Protein AF-U7PP61-F1 (afdb_monomer)

Sequence (199 aa):
MSRLEIAAKSELALVLPSLVLANHLHITGVLPDLIRWFQAGKTLNDDNAGLEPLTLPKYIKKPELGSRTVLLSPTVLLEQVDAQSFAVGEETTLMNGGSAIIQEIENGPGDQTIKTLKLQFTPRGDVKKTEVTWLADTNENLVPVDLVLFDYFITKDKLEKSDDLRDCLTDGTEFRQQAFADFNGYNIKPLKRSALIQF

Foldseek 3Di:
DDDPVCVVPADQLFAFLAKEFCVPVPDDPDDDFWEADDAPPDDDDDDPPDDDWDWAQRDPVCCVSDTFTADDARTKDFYFVV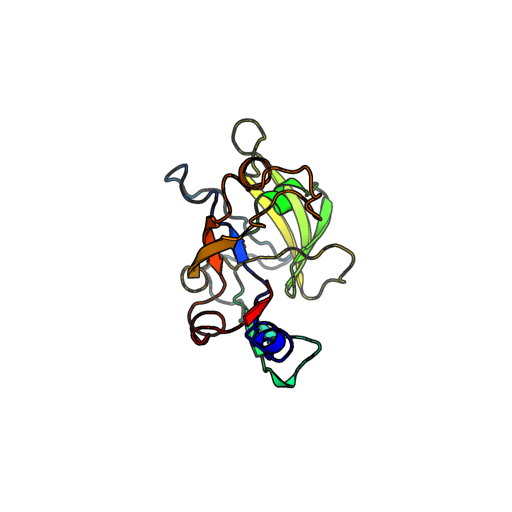LLVDDQQDWAAAVQFEIWGWHDWDADPPNPTTRYTYIHGDGNYDPDDDHTHMHHPDPQFWDKDKDKAFDDQFQDPDDDPPDDRVVGGDPDGIDITIITGTGCPGHPVVDDPPNHYHD

Solvent-accessible surface area (backbone atoms only — not comparable to full-atom values): 12218 Å² total; per-residue (Å²): 143,76,79,66,69,56,72,79,69,56,73,75,67,40,49,46,75,30,66,33,69,41,88,74,82,79,83,70,97,62,90,73,65,73,28,62,60,51,54,94,91,59,87,81,75,76,76,98,77,79,64,74,63,45,80,41,61,33,35,86,94,43,61,89,74,33,68,34,74,43,69,58,50,66,26,57,44,61,37,67,71,63,60,62,70,62,50,74,72,37,76,45,25,40,62,96,56,18,24,30,31,29,69,44,77,40,63,32,83,89,70,75,41,66,40,32,51,30,46,44,60,37,76,76,39,76,85,82,64,77,63,42,43,53,40,32,68,42,83,71,28,54,28,82,43,82,45,78,47,74,56,61,68,49,76,56,99,69,86,55,96,85,59,59,68,78,84,31,48,41,96,70,36,74,47,78,46,54,24,32,33,51,32,63,70,67,60,53,56,70,56,56,90,88,59,46,69,43,115

Organism: Sporothrix schenckii (strain ATCC 58251 / de Perez 2211183) (NCBI:txid1391915)

Nearest PDB structures (foldseek):
  7wrs-assembly1_A  TM=8.063E-01  e=2.997E-10  Gallus gallus
  7wai-assembly1_A  TM=8.487E-01  e=2.258E-09  Plasmodium falciparum 3D7
  7wak-assembly1_A  TM=8.523E-01  e=1.351E-08  Plasmodium falciparum 3D7
  7wal-assembly1_A  TM=8.580E-01  e=2.549E-08  Plasmodium falciparum 3D7
  7waj-assembly1_A  TM=8.139E-01  e=1.910E-08  Plasmodium falciparum 3D7

Structure (mmCIF, N/CA/C/O backbone):
data_AF-U7PP61-F1
#
_entry.id   AF-U7PP61-F1
#
loop_
_atom_site.group_PDB
_atom_site.id
_atom_site.type_symbol
_atom_site.label_atom_id
_atom_site.label_alt_id
_atom_site.label_comp_id
_atom_site.label_asym_id
_atom_site.label_entity_id
_atom_site.label_seq_id
_atom_site.pdbx_PDB_ins_code
_atom_site.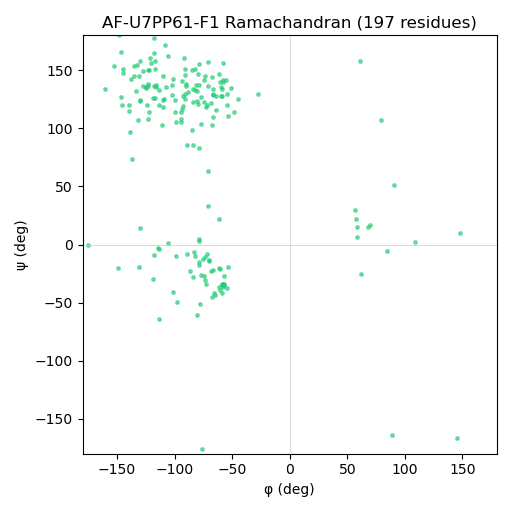Cartn_x
_atom_site.Cartn_y
_atom_site.Cartn_z
_atom_site.occupancy
_atom_site.B_iso_or_equiv
_atom_site.auth_seq_id
_atom_site.auth_comp_id
_atom_site.auth_asym_id
_atom_site.auth_atom_id
_atom_site.pdbx_PDB_model_num
ATOM 1 N N . MET A 1 1 ? 23.765 -15.506 -21.137 1.00 36.00 1 MET A N 1
ATOM 2 C CA . MET A 1 1 ? 22.455 -15.981 -20.636 1.00 36.00 1 MET A CA 1
ATOM 3 C C . MET A 1 1 ? 22.094 -15.186 -19.389 1.00 36.00 1 MET A C 1
ATOM 5 O O . MET A 1 1 ? 22.302 -15.643 -18.279 1.00 36.00 1 MET A O 1
ATOM 9 N N . SER A 1 2 ? 21.718 -13.921 -19.576 1.00 34.53 2 SER A N 1
ATOM 10 C CA . SER A 1 2 ? 21.895 -12.851 -18.586 1.00 34.53 2 SER A CA 1
ATOM 11 C C . SER A 1 2 ? 20.566 -12.256 -18.109 1.00 34.53 2 SER A C 1
ATOM 13 O O . SER A 1 2 ? 19.778 -11.768 -18.910 1.00 34.53 2 SER A O 1
ATOM 15 N N . ARG A 1 3 ? 20.382 -12.250 -16.783 1.00 42.50 3 ARG A N 1
ATOM 16 C CA . ARG A 1 3 ? 19.432 -11.467 -15.962 1.00 42.50 3 ARG A CA 1
ATOM 17 C C . ARG A 1 3 ? 17.915 -11.628 -16.156 1.00 42.50 3 ARG A C 1
ATOM 19 O O . ARG A 1 3 ? 17.226 -11.444 -15.160 1.00 42.50 3 ARG A O 1
ATOM 26 N N . LEU A 1 4 ? 17.379 -12.034 -17.311 1.00 36.84 4 LEU A N 1
ATOM 27 C CA . LEU A 1 4 ? 15.915 -12.175 -17.460 1.00 36.84 4 LEU A CA 1
ATOM 28 C C . LEU A 1 4 ? 15.328 -13.447 -16.807 1.00 36.84 4 LEU A C 1
ATOM 30 O O . LEU A 1 4 ? 14.191 -13.430 -16.350 1.00 36.84 4 LEU A O 1
ATOM 34 N N . GLU A 1 5 ? 16.107 -14.525 -16.663 1.00 35.69 5 GLU A N 1
ATOM 35 C CA . GLU A 1 5 ? 15.649 -15.756 -15.982 1.00 35.69 5 GLU A CA 1
ATOM 36 C C . GLU A 1 5 ? 15.474 -15.598 -14.460 1.00 35.69 5 GLU A C 1
ATOM 38 O O . GLU A 1 5 ? 14.852 -16.444 -13.819 1.00 35.69 5 GLU A O 1
ATOM 43 N N . ILE A 1 6 ? 15.996 -14.518 -13.867 1.00 38.53 6 ILE A N 1
ATOM 44 C CA . ILE A 1 6 ? 15.931 -14.293 -12.416 1.00 38.53 6 ILE A CA 1
ATOM 45 C C . ILE A 1 6 ? 14.505 -13.919 -11.983 1.00 38.53 6 ILE A C 1
ATOM 47 O O . ILE A 1 6 ? 14.076 -14.366 -10.925 1.00 38.53 6 ILE A O 1
ATOM 51 N N . ALA A 1 7 ? 13.739 -13.201 -12.815 1.00 36.25 7 ALA A N 1
ATOM 52 C CA . ALA A 1 7 ? 12.338 -12.870 -12.526 1.00 36.25 7 ALA A CA 1
ATOM 53 C C . ALA A 1 7 ? 11.385 -14.070 -12.712 1.00 36.25 7 ALA A C 1
ATOM 55 O O . ALA A 1 7 ? 10.356 -14.164 -12.052 1.00 36.25 7 ALA A O 1
ATOM 56 N N . ALA A 1 8 ? 11.740 -15.027 -13.578 1.00 37.41 8 ALA A N 1
ATOM 57 C CA . ALA A 1 8 ? 10.931 -16.227 -13.815 1.00 37.41 8 ALA A CA 1
ATOM 58 C C . ALA A 1 8 ? 11.101 -17.307 -12.724 1.00 37.41 8 ALA A C 1
ATOM 60 O O . ALA A 1 8 ? 10.269 -18.204 -12.612 1.00 37.41 8 ALA A O 1
ATOM 61 N N . LYS A 1 9 ? 12.175 -17.232 -11.922 1.00 43.53 9 LYS A N 1
ATOM 62 C CA . LYS A 1 9 ? 12.476 -18.169 -10.820 1.00 43.53 9 LYS A CA 1
ATOM 63 C C . LYS A 1 9 ? 12.419 -17.539 -9.429 1.00 43.53 9 LYS A C 1
ATOM 65 O O . LYS A 1 9 ? 12.608 -18.239 -8.440 1.00 43.53 9 LYS A O 1
ATOM 70 N N . SER A 1 10 ? 12.187 -16.237 -9.332 1.00 49.62 10 SER A N 1
ATOM 71 C CA . SER A 1 10 ? 12.033 -15.558 -8.052 1.00 49.62 10 SER A CA 1
ATOM 72 C C . SER A 1 10 ? 10.697 -15.924 -7.416 1.00 49.62 10 SER A C 1
ATOM 74 O O . SER A 1 10 ? 9.631 -15.646 -7.969 1.00 49.62 10 SER A O 1
ATOM 76 N N . GLU A 1 11 ? 10.753 -16.545 -6.245 1.00 56.47 11 GLU A N 1
ATOM 77 C CA . GLU A 1 11 ? 9.576 -16.796 -5.424 1.00 56.47 11 GLU A CA 1
ATOM 78 C C . GLU A 1 11 ? 8.980 -15.450 -4.983 1.00 56.47 11 GLU A C 1
ATOM 80 O O . GLU A 1 11 ? 9.635 -14.677 -4.283 1.00 56.47 11 GLU A O 1
ATOM 85 N N . LEU A 1 12 ? 7.753 -15.144 -5.429 1.00 59.00 12 LEU A N 1
ATOM 86 C CA . LEU A 1 12 ? 6.946 -14.038 -4.899 1.00 59.00 12 LEU A CA 1
ATOM 87 C C . LEU A 1 12 ? 6.945 -14.123 -3.369 1.00 59.00 12 LEU A C 1
ATOM 89 O O . LEU A 1 12 ? 6.441 -15.093 -2.803 1.00 59.00 12 LEU A O 1
ATOM 93 N N . ALA A 1 13 ? 7.544 -13.128 -2.714 1.00 58.12 13 ALA A N 1
ATOM 94 C CA . ALA A 1 13 ? 7.791 -13.169 -1.277 1.00 58.12 13 ALA A CA 1
ATOM 95 C C . ALA A 1 13 ? 6.567 -12.715 -0.469 1.00 58.12 13 ALA A C 1
ATOM 97 O O . ALA A 1 13 ? 6.387 -13.132 0.679 1.00 58.12 13 ALA A O 1
ATOM 98 N N . LEU A 1 14 ? 5.733 -11.850 -1.052 1.00 61.41 14 LEU A N 1
ATOM 99 C CA . LEU A 1 14 ? 4.569 -11.275 -0.390 1.00 61.41 14 LEU A CA 1
ATOM 100 C C . LEU A 1 14 ? 3.573 -10.740 -1.427 1.00 61.41 14 LEU A C 1
ATOM 102 O O . LEU A 1 14 ? 3.966 -10.029 -2.347 1.00 61.41 14 LEU A O 1
ATOM 106 N N . VAL A 1 15 ? 2.288 -11.050 -1.266 1.00 61.69 15 VAL A N 1
ATOM 107 C CA . VAL A 1 15 ? 1.216 -10.257 -1.882 1.00 61.69 15 VAL A CA 1
ATOM 108 C C . VAL A 1 15 ? 0.798 -9.247 -0.819 1.00 61.69 15 VAL A C 1
ATOM 110 O O . VAL A 1 15 ? 0.389 -9.639 0.279 1.00 61.69 15 VAL A O 1
ATOM 113 N N . LEU A 1 16 ? 0.992 -7.966 -1.101 1.00 64.06 16 LEU A N 1
ATOM 114 C CA . LEU A 1 16 ? 0.584 -6.859 -0.252 1.00 64.06 16 LEU A CA 1
ATOM 115 C C . LEU A 1 16 ? -0.727 -6.330 -0.810 1.00 64.06 16 LEU A C 1
ATOM 117 O O . LEU A 1 16 ? -0.714 -5.671 -1.837 1.00 64.06 16 LEU A O 1
ATOM 121 N N . PRO A 1 17 ? -1.857 -6.615 -0.158 1.00 59.53 17 PRO A N 1
ATOM 122 C CA . PRO A 1 17 ? -3.162 -6.301 -0.715 1.00 59.53 17 PRO A CA 1
ATOM 123 C C . PRO A 1 17 ? -3.471 -4.800 -0.673 1.00 59.53 17 PRO A C 1
ATOM 125 O O . PRO A 1 17 ? -4.491 -4.374 -1.196 1.00 59.53 17 PRO A O 1
ATOM 128 N N . SER A 1 18 ? -2.666 -4.002 0.027 1.00 64.25 18 SER A N 1
ATOM 129 C CA . SER A 1 18 ? -3.083 -2.671 0.438 1.00 64.25 18 SER A CA 1
ATOM 130 C C . SER A 1 18 ? -1.955 -1.668 0.276 1.00 64.25 18 SER A C 1
ATOM 132 O O . SER A 1 18 ? -1.098 -1.511 1.146 1.00 64.25 18 SER A O 1
ATOM 134 N N . LEU A 1 19 ? -1.999 -0.976 -0.854 1.00 70.88 19 LEU A N 1
ATOM 135 C CA . LEU A 1 19 ? -1.316 0.281 -1.095 1.00 70.88 19 LEU A CA 1
ATOM 136 C C . LEU A 1 19 ? -2.405 1.326 -1.316 1.00 70.88 19 LEU A C 1
ATOM 138 O O . LEU A 1 19 ? -3.370 1.050 -2.020 1.00 70.88 19 LEU A O 1
ATOM 142 N N . VAL A 1 20 ? -2.265 2.497 -0.707 1.00 64.88 20 VAL A N 1
ATOM 143 C CA . VAL A 1 20 ? -3.112 3.649 -1.028 1.00 64.88 20 VAL A CA 1
ATOM 144 C C . VAL A 1 20 ? -2.186 4.786 -1.421 1.00 64.88 20 VAL A C 1
ATOM 146 O O . VAL A 1 20 ? -1.321 5.193 -0.637 1.00 64.88 20 VAL A O 1
ATOM 149 N N . LEU A 1 21 ? -2.330 5.278 -2.653 1.00 65.94 21 LEU A N 1
ATOM 150 C CA . LEU A 1 21 ? -1.534 6.395 -3.152 1.00 65.94 21 LEU A CA 1
ATOM 151 C C . LEU A 1 21 ? -1.750 7.625 -2.267 1.00 65.94 21 LEU A C 1
ATOM 153 O O . LEU A 1 21 ? -2.874 8.071 -2.049 1.00 65.94 21 LEU A O 1
ATOM 157 N N . ALA A 1 22 ? -0.654 8.216 -1.793 1.00 56.84 22 ALA A N 1
ATOM 158 C CA . ALA A 1 22 ? -0.697 9.387 -0.924 1.00 56.84 22 ALA A CA 1
ATOM 159 C C . ALA A 1 22 ? -0.949 10.682 -1.713 1.00 56.84 22 ALA A C 1
ATOM 161 O O . ALA A 1 22 ? -0.973 11.765 -1.124 1.00 56.84 22 ALA A O 1
ATOM 162 N N . ASN A 1 23 ? -1.162 10.584 -3.032 1.00 48.47 23 ASN A N 1
ATOM 163 C CA . ASN A 1 23 ? -1.464 11.693 -3.936 1.00 48.47 23 ASN A CA 1
ATOM 164 C C . ASN A 1 23 ? -2.886 12.241 -3.706 1.00 48.47 23 ASN A C 1
ATOM 166 O O . ASN A 1 23 ? -3.735 12.159 -4.585 1.00 48.47 23 ASN A O 1
ATOM 170 N N . HIS A 1 24 ? -3.099 12.782 -2.501 1.00 43.06 24 HIS A N 1
ATOM 171 C CA . HIS A 1 24 ? -4.062 13.805 -2.059 1.00 43.06 24 HIS A CA 1
ATOM 172 C C . HIS A 1 24 ? -3.858 14.208 -0.574 1.00 43.06 24 HIS A C 1
ATOM 174 O O . HIS A 1 24 ? -4.518 15.123 -0.092 1.00 43.06 24 HIS A O 1
ATOM 180 N N . LEU A 1 25 ? -2.890 13.626 0.150 1.00 39.44 25 LEU A N 1
ATOM 181 C CA . LEU A 1 25 ? -2.643 13.888 1.579 1.00 39.44 25 LEU A CA 1
ATOM 182 C C . LEU A 1 25 ? -1.885 15.197 1.896 1.00 39.44 25 LEU A C 1
ATOM 184 O O . LEU A 1 25 ? -1.578 15.450 3.058 1.00 39.44 25 LEU A O 1
ATOM 188 N N . HIS A 1 26 ? -1.579 16.047 0.904 1.00 32.62 26 HIS A N 1
ATOM 189 C CA . HIS A 1 26 ? -0.717 17.227 1.108 1.00 32.62 26 HIS A CA 1
ATOM 190 C C . HIS A 1 26 ? -1.245 18.576 0.580 1.00 32.62 26 HIS A C 1
ATOM 192 O O . HIS A 1 26 ? -0.473 19.529 0.510 1.00 32.62 26 HIS A O 1
ATOM 198 N N . ILE A 1 27 ? -2.536 18.710 0.237 1.00 31.45 27 ILE A N 1
ATOM 199 C CA . ILE A 1 27 ? -3.066 19.958 -0.366 1.00 31.45 27 ILE A CA 1
ATOM 200 C C . ILE A 1 27 ? -3.784 20.912 0.612 1.00 31.45 27 ILE A C 1
ATOM 202 O O . ILE A 1 27 ? -3.994 22.067 0.254 1.00 31.45 27 ILE A O 1
ATOM 206 N N . THR A 1 28 ? -4.096 20.550 1.863 1.00 29.08 28 THR A N 1
ATOM 207 C CA . THR A 1 28 ? -4.918 21.458 2.707 1.00 29.08 28 THR A CA 1
ATOM 208 C C . THR A 1 28 ? -4.417 21.750 4.116 1.00 29.08 28 THR A C 1
ATOM 210 O O . THR A 1 28 ? -4.857 22.742 4.687 1.00 29.08 28 THR A O 1
ATOM 213 N N . GLY A 1 29 ? -3.530 20.954 4.722 1.00 24.69 29 GLY A N 1
ATOM 214 C CA . GLY A 1 29 ? -3.188 21.153 6.144 1.00 24.69 29 GLY A CA 1
ATOM 215 C C . GLY A 1 29 ? -4.405 21.054 7.083 1.00 24.69 29 GLY A C 1
ATOM 216 O O . GLY A 1 29 ? -4.332 21.457 8.242 1.00 24.69 29 GLY A O 1
ATOM 217 N N . VAL A 1 30 ? -5.517 20.509 6.585 1.00 25.61 30 VAL A N 1
ATOM 218 C CA . VAL A 1 30 ? -6.726 20.212 7.337 1.00 25.61 30 VAL A CA 1
ATOM 219 C C . VAL A 1 30 ? -6.968 18.720 7.151 1.00 25.61 30 VAL A C 1
ATOM 221 O O . VAL A 1 30 ? -7.246 18.273 6.043 1.00 25.61 30 VAL A O 1
ATOM 224 N N . LEU A 1 31 ? -6.859 17.961 8.239 1.00 29.53 31 LEU A N 1
ATOM 225 C CA . LEU A 1 31 ? -7.652 16.750 8.396 1.00 29.53 31 LEU A CA 1
ATOM 226 C C . LEU A 1 31 ? -9.063 17.220 8.776 1.00 29.53 31 LEU A C 1
ATOM 228 O O . LEU A 1 31 ? -9.304 17.592 9.926 1.00 29.53 31 LEU A O 1
ATOM 232 N N . PRO A 1 32 ? -10.012 17.194 7.845 1.00 29.38 32 PRO A N 1
ATOM 233 C CA . PRO A 1 32 ? -11.250 16.504 8.087 1.00 29.38 32 PRO A CA 1
ATOM 234 C C . PRO A 1 32 ? -11.313 15.399 7.027 1.00 29.38 32 PRO A C 1
ATOM 236 O O . PRO A 1 32 ? -10.446 15.298 6.171 1.00 29.38 32 PRO A O 1
ATOM 239 N N . ASP A 1 33 ? -12.339 14.574 7.055 1.00 31.89 33 ASP A N 1
ATOM 240 C CA . ASP A 1 33 ? -12.672 13.721 5.911 1.00 31.89 33 ASP A CA 1
ATOM 241 C C . ASP A 1 33 ? -12.018 12.338 5.907 1.00 31.89 33 ASP A C 1
ATOM 243 O O . ASP A 1 33 ? -11.430 11.837 4.956 1.00 31.89 33 ASP A O 1
ATOM 247 N N . LEU A 1 34 ? -12.212 11.699 7.053 1.00 38.09 34 LEU A N 1
ATOM 248 C CA . LEU A 1 34 ? -11.930 10.308 7.339 1.00 38.09 34 LEU A CA 1
ATOM 249 C C . LEU A 1 34 ? -13.250 9.624 7.721 1.00 38.09 34 LEU A C 1
ATOM 251 O O . LEU A 1 34 ? -14.011 10.104 8.568 1.00 38.09 34 LEU A O 1
ATOM 255 N N . ILE A 1 35 ? -13.549 8.534 7.021 1.00 39.31 35 ILE A N 1
ATOM 256 C CA . ILE A 1 35 ? -14.837 7.830 6.996 1.00 39.31 35 ILE A CA 1
ATOM 257 C C . ILE A 1 35 ? -15.075 7.079 8.309 1.00 39.31 35 ILE A C 1
ATOM 259 O O . ILE A 1 35 ? -14.323 6.172 8.638 1.00 39.31 35 ILE A O 1
ATOM 263 N N . ARG A 1 36 ? -16.151 7.400 9.039 1.00 37.78 36 ARG A N 1
ATOM 264 C CA . ARG A 1 36 ? -16.514 6.734 10.306 1.00 37.78 36 ARG A CA 1
ATOM 265 C C . ARG A 1 36 ? -17.394 5.488 10.098 1.00 37.78 36 ARG A C 1
ATOM 267 O O . ARG A 1 36 ? -18.425 5.562 9.432 1.00 37.78 36 ARG A O 1
ATOM 274 N N . TRP A 1 37 ? -17.020 4.380 10.743 1.00 38.81 37 TRP A N 1
ATOM 275 C CA . TRP A 1 37 ? -17.776 3.123 10.899 1.00 38.81 37 TRP A CA 1
ATOM 276 C C . TRP A 1 37 ? -19.111 3.274 11.640 1.00 38.81 37 TRP A C 1
ATOM 278 O O . TRP A 1 37 ? -19.176 3.954 12.664 1.00 38.81 37 TRP A O 1
ATOM 288 N N . PHE A 1 38 ? -20.103 2.466 11.246 1.00 35.00 38 PHE A N 1
ATOM 289 C CA . PHE A 1 38 ? -21.155 1.977 12.144 1.00 35.00 38 PHE A CA 1
ATOM 290 C C . PHE A 1 38 ? -21.474 0.503 11.837 1.00 35.00 38 PHE A C 1
ATOM 292 O O . PHE A 1 38 ? -22.014 0.181 10.779 1.00 35.00 38 PHE A O 1
ATOM 299 N N . GLN A 1 39 ? -21.194 -0.403 12.782 1.00 36.59 39 GLN A N 1
ATOM 300 C CA . GLN A 1 39 ? -21.856 -1.709 12.819 1.00 36.59 39 GLN A CA 1
ATOM 301 C C . GLN A 1 39 ? -23.282 -1.473 13.330 1.00 36.59 39 GLN A C 1
ATOM 303 O O . GLN A 1 39 ? -23.460 -0.934 14.426 1.00 36.59 39 GLN A O 1
ATOM 308 N N . ALA A 1 40 ? -24.304 -1.871 12.570 1.00 32.97 40 ALA A N 1
ATOM 309 C CA . ALA A 1 40 ? -25.678 -1.846 13.063 1.00 32.97 40 ALA A CA 1
ATOM 310 C C . ALA A 1 40 ? -25.757 -2.625 14.395 1.00 32.97 40 ALA A C 1
ATOM 312 O O . ALA A 1 40 ? -25.565 -3.840 14.418 1.00 32.97 40 ALA A O 1
ATOM 313 N N . GLY A 1 41 ? -25.984 -1.914 15.507 1.00 29.55 41 GLY A N 1
ATOM 314 C CA . GLY A 1 41 ? -26.202 -2.500 16.836 1.00 29.55 41 GLY A CA 1
ATOM 315 C C . GLY A 1 41 ? -25.094 -2.336 17.891 1.00 29.55 41 GLY A C 1
ATOM 316 O O . GLY A 1 41 ? -25.285 -2.825 19.001 1.00 29.55 41 GLY A O 1
ATOM 317 N N . LYS A 1 42 ? -23.979 -1.639 17.622 1.00 31.58 42 LYS A N 1
ATOM 318 C CA . LYS A 1 42 ? -23.010 -1.238 18.667 1.00 31.58 42 LYS A CA 1
ATOM 319 C C . LYS A 1 42 ? -22.652 0.244 18.546 1.00 31.58 42 LYS A C 1
ATOM 321 O O . LYS A 1 42 ? -21.931 0.646 17.642 1.00 31.58 42 LYS A O 1
ATOM 326 N N . THR A 1 43 ? -23.151 1.055 19.474 1.00 29.64 43 THR A N 1
ATOM 327 C CA . THR A 1 43 ? -22.666 2.419 19.727 1.00 29.64 43 THR A CA 1
ATOM 328 C C . THR A 1 43 ? -21.239 2.352 20.269 1.00 29.64 43 THR A C 1
ATOM 330 O O . THR A 1 43 ? -21.046 1.909 21.399 1.00 29.64 43 THR A O 1
ATOM 333 N N . LEU A 1 44 ? -20.249 2.777 19.480 1.00 34.88 44 LEU A N 1
ATOM 334 C CA . LEU A 1 44 ? -18.894 3.049 19.965 1.00 34.88 44 LEU A CA 1
ATOM 335 C C . LEU A 1 44 ? -18.868 4.468 20.540 1.00 34.88 44 LEU A C 1
ATOM 337 O O . LEU A 1 44 ? -18.580 5.440 19.845 1.00 34.88 44 LEU A O 1
ATOM 341 N N . ASN A 1 45 ? -19.240 4.561 21.813 1.00 29.28 45 ASN A N 1
ATOM 342 C CA . ASN A 1 45 ? -18.643 5.548 22.699 1.00 29.28 45 ASN A CA 1
ATOM 343 C C . ASN A 1 45 ? -17.343 4.906 23.210 1.00 29.28 45 ASN A C 1
ATOM 345 O O . ASN A 1 45 ? -17.380 3.744 23.607 1.00 29.28 45 ASN A O 1
ATOM 349 N N . ASP A 1 46 ? -16.253 5.666 23.186 1.00 30.98 46 ASP A N 1
ATOM 350 C CA . ASP A 1 46 ? -14.894 5.328 23.634 1.00 30.98 46 ASP A CA 1
ATOM 351 C C . ASP A 1 46 ? -14.021 4.485 22.688 1.00 30.98 46 ASP A C 1
ATOM 353 O O . ASP A 1 46 ? -14.176 3.276 22.559 1.00 30.98 46 ASP A O 1
ATOM 357 N N . ASP A 1 47 ? -13.042 5.199 22.117 1.00 39.38 47 ASP A N 1
ATOM 358 C CA . ASP A 1 47 ? -11.659 4.801 21.841 1.00 39.38 47 ASP A CA 1
ATOM 359 C C . ASP A 1 47 ? -11.398 3.605 20.902 1.00 39.38 47 ASP A C 1
ATOM 361 O O . ASP A 1 47 ? -12.218 2.724 20.687 1.00 39.38 47 ASP A O 1
ATOM 365 N N . ASN A 1 48 ? -10.199 3.544 20.314 1.00 41.25 48 ASN A N 1
ATOM 366 C CA . ASN A 1 48 ? -9.704 2.449 19.452 1.00 41.25 48 ASN A CA 1
ATOM 367 C C . ASN A 1 48 ? -9.616 1.065 20.157 1.00 41.25 48 ASN A C 1
ATOM 369 O O . ASN A 1 48 ? -8.868 0.179 19.746 1.00 41.25 48 ASN A O 1
ATOM 373 N N . ALA A 1 49 ? -10.357 0.859 21.241 1.00 41.50 49 ALA A N 1
ATOM 374 C CA . ALA A 1 49 ? -10.353 -0.313 22.088 1.00 41.50 49 ALA A CA 1
ATOM 375 C C . ALA A 1 49 ? -11.368 -1.356 21.586 1.00 41.50 49 ALA A C 1
ATOM 377 O O . ALA A 1 49 ? -12.495 -1.422 22.073 1.00 41.50 49 ALA A O 1
ATOM 378 N N . GLY A 1 50 ? -10.975 -2.220 20.640 1.00 52.59 50 GLY A N 1
ATOM 379 C CA . GLY A 1 50 ? -11.658 -3.520 20.516 1.00 52.59 50 GLY A CA 1
ATOM 380 C C . GLY A 1 50 ? -11.794 -4.176 19.144 1.00 52.59 50 GLY A C 1
ATOM 381 O O . GLY A 1 50 ? -12.526 -5.163 19.053 1.00 52.59 50 GLY A O 1
ATOM 382 N N . LEU A 1 51 ? -11.141 -3.689 18.084 1.00 64.69 51 LEU A N 1
ATOM 383 C CA . LEU A 1 51 ? -11.055 -4.457 16.837 1.00 64.69 51 LEU A CA 1
ATOM 384 C C . LEU A 1 51 ? -9.758 -5.268 16.819 1.00 64.69 51 LEU A C 1
ATOM 386 O O . LEU A 1 51 ? -8.667 -4.722 16.680 1.00 64.69 51 LEU A O 1
ATOM 390 N N . GLU A 1 52 ? -9.891 -6.583 16.976 1.00 73.75 52 GLU A N 1
ATOM 391 C CA . GLU A 1 52 ? -8.758 -7.506 16.916 1.00 73.75 52 GLU A CA 1
ATOM 392 C C . GLU A 1 52 ? -8.170 -7.550 15.493 1.00 73.75 52 GLU A C 1
ATOM 394 O O . GLU A 1 52 ? -8.931 -7.686 14.526 1.00 73.75 52 GLU A O 1
ATOM 399 N N . PRO A 1 53 ? -6.836 -7.474 15.331 1.00 80.44 53 PRO A N 1
ATOM 400 C CA . PRO A 1 53 ? -6.194 -7.624 14.032 1.00 80.44 53 PRO A CA 1
ATOM 401 C C . PRO A 1 53 ? -6.572 -8.936 13.332 1.00 80.44 53 PRO A C 1
ATOM 403 O O . PRO A 1 53 ? -6.636 -10.003 13.947 1.00 80.44 53 PRO A O 1
ATOM 406 N N . LEU A 1 54 ? -6.753 -8.886 12.013 1.00 79.25 54 LEU A N 1
ATOM 407 C CA . LEU A 1 54 ? -6.992 -10.079 11.205 1.00 79.25 54 LEU A CA 1
ATOM 408 C C . LEU A 1 54 ? -5.670 -10.772 10.874 1.00 79.25 54 LEU A C 1
ATOM 410 O O . LEU A 1 54 ? -4.730 -10.142 10.398 1.00 79.25 54 LEU A O 1
ATOM 414 N N . THR A 1 55 ? -5.615 -12.091 11.054 1.00 83.75 55 THR A N 1
ATOM 415 C CA . THR A 1 55 ? -4.523 -12.925 10.532 1.00 83.75 55 THR A CA 1
ATOM 416 C C . THR A 1 55 ? -4.983 -13.591 9.241 1.00 83.75 55 THR A C 1
ATOM 418 O O . THR A 1 55 ? -5.889 -14.424 9.254 1.00 83.75 55 THR A O 1
ATOM 421 N N . LEU A 1 56 ? -4.362 -13.222 8.123 1.00 79.69 56 LEU A N 1
ATOM 422 C CA . LEU A 1 56 ? -4.739 -13.662 6.778 1.00 79.69 56 L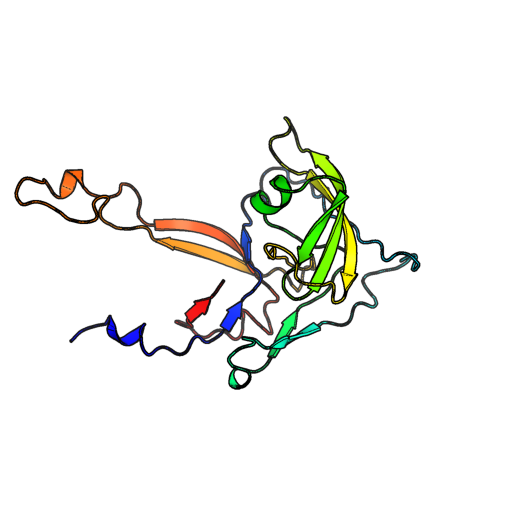EU A CA 1
ATOM 423 C C . LEU A 1 56 ? -3.561 -14.357 6.088 1.00 79.69 56 LEU A C 1
ATOM 425 O O . LEU A 1 56 ? -2.416 -13.999 6.357 1.00 79.69 56 LEU A O 1
ATOM 429 N N . PRO A 1 57 ? -3.778 -15.325 5.182 1.00 80.38 57 PRO A N 1
ATOM 430 C CA . PRO A 1 57 ? -2.695 -15.869 4.367 1.00 80.38 57 PRO A CA 1
ATOM 431 C C . PRO A 1 57 ? -2.019 -14.760 3.552 1.00 80.38 57 PRO A C 1
ATOM 433 O O . PRO A 1 57 ? -2.701 -13.907 2.985 1.00 80.38 57 PRO A O 1
ATOM 436 N N . LYS A 1 58 ? -0.686 -14.790 3.428 1.00 79.38 58 LYS A N 1
ATOM 437 C CA . LYS A 1 58 ? 0.024 -13.867 2.525 1.00 79.38 58 LYS A CA 1
ATOM 438 C C . LYS A 1 58 ? -0.408 -14.053 1.078 1.00 79.38 58 LYS A C 1
ATOM 440 O O . LYS A 1 58 ? -0.556 -13.079 0.355 1.00 79.38 58 LYS A O 1
ATOM 445 N N . TYR A 1 59 ? -0.615 -15.301 0.664 1.00 78.69 59 TYR A N 1
ATOM 446 C CA . TYR A 1 59 ? -1.168 -15.639 -0.638 1.00 78.69 59 TYR A CA 1
ATOM 447 C C . TYR A 1 59 ? -2.033 -16.890 -0.514 1.00 78.69 59 TYR A C 1
ATOM 449 O O . TYR A 1 59 ? -1.545 -17.955 -0.147 1.00 78.69 59 TYR A O 1
ATOM 457 N N . ILE A 1 60 ? -3.320 -16.772 -0.845 1.00 77.69 60 ILE A N 1
ATOM 458 C CA . ILE A 1 60 ? -4.306 -17.851 -0.667 1.00 77.69 60 ILE A CA 1
ATOM 459 C C . ILE A 1 60 ? -3.893 -19.129 -1.415 1.00 77.69 60 ILE A C 1
ATOM 461 O O . ILE A 1 60 ? -4.108 -20.229 -0.916 1.00 77.69 60 ILE A O 1
ATOM 465 N N . LYS A 1 61 ? -3.251 -18.998 -2.586 1.00 80.88 61 LYS A N 1
ATOM 466 C CA . LYS A 1 61 ? -2.806 -20.151 -3.387 1.00 80.88 61 LYS A CA 1
ATOM 467 C C . LYS A 1 61 ? -1.458 -20.739 -2.944 1.00 80.88 61 LYS A C 1
ATOM 469 O O . LYS A 1 61 ? -1.068 -21.765 -3.491 1.00 80.88 61 LYS A O 1
ATOM 474 N N . LYS A 1 62 ? -0.754 -20.106 -1.996 1.00 81.94 62 LYS A N 1
ATOM 475 C CA . LYS A 1 62 ? 0.532 -20.566 -1.440 1.00 81.94 62 LYS A CA 1
ATOM 476 C C . LYS A 1 62 ? 0.577 -20.414 0.090 1.00 81.94 62 LYS A C 1
ATOM 478 O O . LYS A 1 62 ? 1.242 -19.504 0.600 1.00 81.94 62 LYS A O 1
ATOM 483 N N . PRO A 1 63 ? -0.145 -21.269 0.840 1.00 84.31 63 PRO A N 1
ATOM 484 C CA . PRO A 1 63 ? -0.202 -21.208 2.304 1.00 84.31 63 PRO A CA 1
ATOM 485 C C . PRO A 1 63 ? 1.171 -21.297 2.989 1.00 84.31 63 PRO A C 1
ATOM 487 O O . PRO A 1 63 ? 1.354 -20.755 4.077 1.00 84.31 63 PRO A O 1
ATOM 490 N N . GLU A 1 64 ? 2.149 -21.942 2.350 1.00 85.88 64 GLU A N 1
ATOM 491 C CA . GLU A 1 64 ? 3.524 -22.106 2.829 1.00 85.88 64 GLU A CA 1
ATOM 492 C C . GLU A 1 64 ? 4.281 -20.784 3.016 1.00 85.88 64 GLU A C 1
ATOM 494 O O . GLU A 1 64 ? 5.244 -20.732 3.779 1.00 85.88 64 GLU A O 1
ATOM 499 N N . LEU A 1 65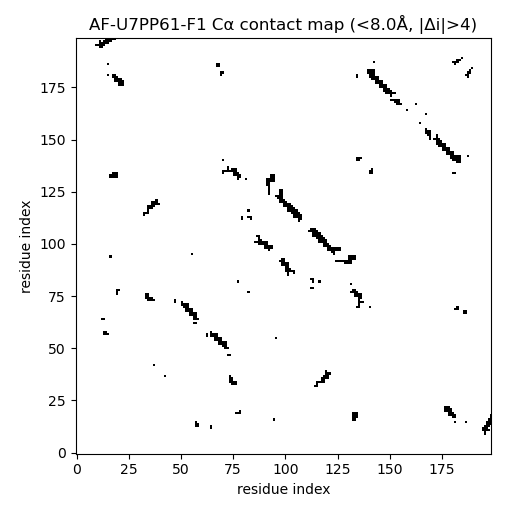 ? 3.828 -19.696 2.380 1.00 79.81 65 LEU A N 1
ATOM 500 C CA . LEU A 1 65 ? 4.401 -18.360 2.579 1.00 79.81 65 LEU A CA 1
ATOM 501 C C . LEU A 1 65 ? 4.077 -17.783 3.973 1.00 79.81 65 LEU A C 1
ATOM 503 O O . LEU A 1 65 ? 4.714 -16.819 4.417 1.00 79.81 65 LEU A O 1
ATOM 507 N N . GLY A 1 66 ? 3.117 -18.387 4.679 1.00 84.12 66 GLY A N 1
ATOM 508 C CA . GLY A 1 66 ? 2.666 -17.992 6.007 1.00 84.12 66 GLY A CA 1
ATOM 509 C C . GLY A 1 66 ? 1.545 -16.954 5.976 1.00 84.12 66 GLY A C 1
ATOM 510 O O . GLY A 1 66 ? 0.884 -16.731 4.958 1.00 84.12 66 GLY A O 1
ATOM 511 N N . SER A 1 67 ? 1.324 -16.311 7.119 1.00 84.38 67 SER A N 1
ATOM 512 C CA . SER A 1 67 ? 0.288 -15.300 7.311 1.00 84.38 67 SER A CA 1
ATOM 513 C C . SER A 1 67 ? 0.852 -13.880 7.380 1.00 84.38 67 SER A C 1
ATOM 515 O O . SER A 1 67 ? 2.046 -13.667 7.599 1.00 84.38 67 SER A O 1
ATOM 517 N N . ARG A 1 68 ? -0.035 -12.910 7.175 1.00 81.94 68 ARG A N 1
ATOM 518 C CA . ARG A 1 68 ? 0.141 -11.482 7.429 1.00 81.94 68 ARG A CA 1
ATOM 519 C C . ARG A 1 68 ? -0.905 -11.008 8.431 1.00 81.94 68 ARG A C 1
ATOM 521 O O . ARG A 1 68 ? -1.977 -11.610 8.539 1.00 81.94 68 ARG A O 1
ATOM 528 N N . THR A 1 69 ? -0.599 -9.917 9.118 1.00 83.38 69 THR A N 1
ATOM 529 C CA . THR A 1 69 ? -1.526 -9.256 10.043 1.00 83.38 69 THR A CA 1
ATOM 530 C C . THR A 1 69 ? -2.101 -8.023 9.363 1.00 83.38 69 THR A C 1
ATOM 532 O O . THR A 1 69 ? -1.336 -7.209 8.856 1.00 83.38 69 THR A O 1
ATOM 535 N N . VAL A 1 70 ? -3.422 -7.874 9.354 1.00 81.19 70 VAL A N 1
ATOM 536 C CA . VAL A 1 70 ? -4.118 -6.685 8.848 1.00 81.19 70 VAL A CA 1
ATOM 537 C C . VAL A 1 70 ? -4.796 -5.997 10.023 1.00 81.19 70 VAL A C 1
ATOM 539 O O . VAL A 1 70 ? -5.610 -6.605 10.721 1.00 81.19 70 VAL A O 1
ATOM 542 N N . LEU A 1 71 ? -4.423 -4.741 10.265 1.00 81.56 71 LEU A N 1
ATOM 543 C CA . LEU A 1 71 ? -5.032 -3.931 11.312 1.00 81.56 71 LEU A CA 1
ATOM 544 C C . LEU A 1 71 ? -6.437 -3.501 10.890 1.00 81.56 71 LEU A C 1
ATOM 546 O O . LEU A 1 71 ? -6.705 -3.264 9.713 1.00 81.56 71 LEU A O 1
ATOM 550 N N . LEU A 1 72 ? -7.329 -3.425 11.870 1.00 77.38 72 LEU A N 1
ATOM 551 C CA . LEU A 1 72 ? -8.688 -2.936 11.704 1.00 77.38 72 LEU A CA 1
ATOM 552 C C . LEU A 1 72 ? -8.821 -1.590 12.407 1.00 77.38 72 LEU A C 1
ATOM 554 O O . LEU A 1 72 ? -8.238 -1.376 13.465 1.00 77.38 72 LEU A O 1
ATOM 558 N N . SER A 1 73 ? -9.618 -0.704 11.827 1.00 77.62 73 SER A N 1
ATOM 559 C CA . SER A 1 73 ? -9.966 0.585 12.413 1.00 77.62 73 SER A CA 1
ATOM 560 C C . SER A 1 73 ? -11.408 0.919 12.041 1.00 77.62 73 SER A C 1
ATOM 562 O O . SER A 1 73 ? -11.870 0.494 10.975 1.00 77.62 73 SER A O 1
ATOM 564 N N . PRO A 1 74 ? -12.132 1.684 12.880 1.00 74.12 74 PRO A N 1
ATOM 565 C CA . PRO A 1 74 ? -13.397 2.298 12.490 1.00 74.12 74 PRO A CA 1
ATOM 566 C C . PRO A 1 74 ? -13.288 3.137 11.208 1.00 74.12 74 PRO A C 1
ATOM 568 O O . PRO A 1 74 ? -14.296 3.412 10.557 1.00 74.12 74 PRO A O 1
ATOM 571 N N . THR A 1 75 ? -12.071 3.535 10.855 1.00 79.00 75 THR A N 1
ATOM 572 C CA . THR A 1 75 ? -11.783 4.356 9.698 1.00 79.00 75 THR A CA 1
ATOM 573 C C . THR A 1 75 ? -10.796 3.668 8.768 1.00 79.00 75 THR A C 1
ATOM 575 O O . THR A 1 75 ? -9.787 3.111 9.205 1.00 79.00 75 THR A O 1
ATOM 578 N N . VAL A 1 76 ? -11.070 3.735 7.467 1.00 81.19 76 VAL A N 1
ATOM 579 C CA . VAL A 1 76 ? -10.190 3.193 6.431 1.00 81.19 76 VAL A CA 1
ATOM 580 C C . VAL A 1 76 ? -9.878 4.239 5.367 1.00 81.19 76 VAL A C 1
ATOM 582 O O . VAL A 1 76 ? -10.701 5.105 5.072 1.00 81.19 76 VAL A O 1
ATOM 585 N N . LEU A 1 77 ? -8.689 4.130 4.786 1.00 83.12 77 LEU A N 1
ATOM 586 C CA . LEU A 1 77 ? -8.256 4.846 3.595 1.00 83.12 77 LEU A CA 1
ATOM 587 C C . LEU A 1 77 ? -8.524 3.986 2.360 1.00 83.12 77 LEU A C 1
ATOM 589 O O . LEU A 1 77 ? -8.285 2.778 2.391 1.00 83.12 77 LEU A O 1
ATOM 593 N N . LEU A 1 78 ? -8.974 4.628 1.286 1.00 84.06 78 LEU A N 1
ATOM 594 C CA . LEU A 1 78 ? -9.198 4.054 -0.042 1.00 84.06 78 LEU A CA 1
ATOM 595 C C . LEU A 1 78 ? -8.520 4.944 -1.082 1.00 84.06 78 LEU A C 1
ATOM 597 O O . LEU A 1 78 ? -8.309 6.135 -0.835 1.00 84.06 78 LEU A O 1
ATOM 601 N N . GLU A 1 79 ? -8.215 4.396 -2.255 1.00 83.31 79 GLU A N 1
ATOM 602 C CA . GLU A 1 79 ? -7.770 5.230 -3.365 1.00 83.31 79 GLU A CA 1
ATOM 603 C C . GLU A 1 79 ? -8.896 6.133 -3.880 1.00 83.31 79 GLU A C 1
ATOM 605 O O . GLU A 1 79 ? -10.065 5.749 -3.952 1.00 83.31 79 GLU A O 1
ATOM 610 N N . GLN A 1 80 ? -8.530 7.353 -4.282 1.00 85.00 80 GLN A N 1
ATOM 611 C CA . GLN A 1 80 ? -9.483 8.345 -4.779 1.00 85.00 80 GLN A CA 1
ATOM 612 C C . GLN A 1 80 ? -10.251 7.850 -6.011 1.00 85.00 80 GLN A C 1
ATOM 614 O O . GLN A 1 80 ? -11.430 8.174 -6.153 1.00 85.00 80 GLN A O 1
ATOM 619 N N . VAL A 1 81 ? -9.585 7.073 -6.873 1.00 83.50 81 VAL A N 1
ATOM 620 C CA . VAL A 1 81 ? -10.168 6.499 -8.093 1.00 83.50 81 VAL A CA 1
ATOM 621 C C . VAL A 1 81 ? -11.261 5.479 -7.769 1.00 83.50 81 VAL A C 1
ATOM 623 O O . VAL A 1 81 ? -12.336 5.531 -8.364 1.00 83.50 81 VAL A O 1
ATOM 626 N N . ASP A 1 82 ? -11.036 4.627 -6.765 1.00 85.38 82 ASP A N 1
ATOM 627 C CA . ASP A 1 82 ? -12.040 3.678 -6.284 1.00 85.38 82 ASP A CA 1
ATOM 628 C C . ASP A 1 82 ? -13.194 4.426 -5.617 1.00 85.38 82 ASP A C 1
ATOM 630 O O . ASP A 1 82 ? -14.356 4.177 -5.931 1.00 85.38 82 ASP A O 1
ATOM 634 N N . ALA A 1 83 ? -12.887 5.414 -4.768 1.00 85.50 83 ALA A N 1
ATOM 635 C CA . ALA A 1 83 ? -13.898 6.231 -4.104 1.00 85.50 83 ALA A CA 1
ATOM 636 C C . ALA A 1 83 ? -14.814 6.965 -5.103 1.00 85.50 83 ALA A C 1
ATOM 638 O O . ALA A 1 83 ? -16.027 6.995 -4.911 1.00 85.50 83 ALA A O 1
ATOM 639 N N . GLN A 1 84 ? -14.251 7.524 -6.180 1.00 86.62 84 GLN A N 1
ATOM 640 C CA . GLN A 1 84 ? -14.995 8.203 -7.253 1.00 86.62 84 GLN A CA 1
ATOM 641 C C . GLN A 1 84 ? -15.881 7.257 -8.072 1.00 86.62 84 GLN A C 1
ATOM 643 O O . GLN A 1 84 ? -16.817 7.719 -8.722 1.00 86.62 84 GLN A O 1
ATOM 648 N N . SER A 1 85 ? -15.587 5.955 -8.072 1.00 87.94 85 SER A N 1
ATOM 649 C CA . SER A 1 85 ? -16.347 4.962 -8.838 1.00 87.94 85 SER A CA 1
ATOM 650 C C . SER A 1 85 ? -17.668 4.554 -8.179 1.00 87.94 85 SER A C 1
ATOM 652 O O . SER A 1 85 ? -18.520 3.958 -8.834 1.00 87.94 85 SER A O 1
ATOM 654 N N . PHE A 1 86 ? 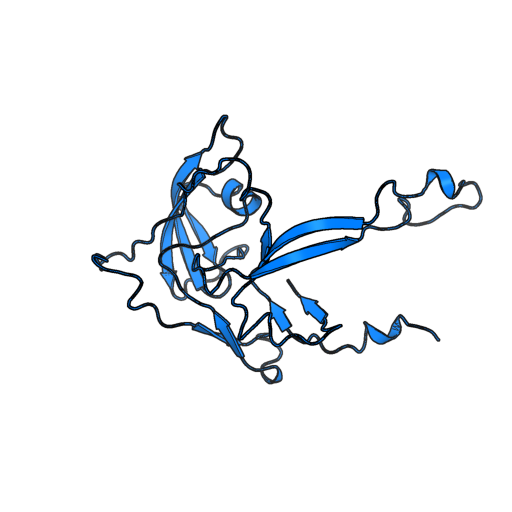-17.844 4.877 -6.898 1.00 88.88 86 PHE A N 1
ATOM 655 C CA . PHE A 1 86 ? -18.964 4.409 -6.097 1.00 88.88 86 PHE A CA 1
ATOM 656 C C . PHE A 1 86 ? -20.246 5.224 -6.278 1.00 88.88 86 PHE A C 1
ATOM 658 O O . PHE A 1 86 ? -20.225 6.441 -6.460 1.00 88.88 86 PHE A O 1
ATOM 665 N N . ALA A 1 87 ? -21.384 4.553 -6.093 1.00 92.75 87 ALA A N 1
ATOM 666 C CA . ALA A 1 87 ? -22.693 5.185 -5.945 1.00 92.75 87 ALA A CA 1
ATOM 667 C C . ALA A 1 87 ? -23.324 4.913 -4.568 1.00 92.75 87 ALA A C 1
ATOM 669 O O . ALA A 1 87 ? -23.119 3.865 -3.963 1.00 92.75 87 ALA A O 1
ATOM 670 N N . VAL A 1 88 ? -24.163 5.830 -4.073 1.00 92.31 88 VAL A N 1
ATOM 671 C CA . VAL A 1 88 ? -24.976 5.578 -2.867 1.00 92.31 88 VAL A CA 1
ATOM 672 C C . VAL A 1 88 ? -25.878 4.355 -3.083 1.00 92.31 88 VAL A C 1
ATOM 674 O O . VAL A 1 88 ? -26.536 4.228 -4.114 1.00 92.31 88 VAL A O 1
ATOM 677 N N . GLY A 1 89 ? -25.919 3.459 -2.098 1.00 92.31 89 GLY A N 1
ATOM 678 C CA . GLY A 1 89 ? -26.619 2.175 -2.142 1.00 92.31 89 GLY A CA 1
ATOM 679 C C . GLY A 1 89 ? -25.813 1.047 -2.791 1.00 92.31 89 GLY A C 1
ATOM 680 O O . GLY A 1 89 ? -26.255 -0.102 -2.771 1.00 92.31 89 GLY A O 1
ATOM 681 N N . GLU A 1 90 ? -24.639 1.339 -3.351 1.00 92.12 90 GLU A N 1
ATOM 682 C CA . GLU A 1 90 ? -23.777 0.321 -3.932 1.00 92.12 90 GLU A CA 1
ATOM 683 C C . GLU A 1 90 ? -23.142 -0.569 -2.857 1.00 92.12 90 GLU A C 1
ATOM 685 O O . GLU A 1 90 ? -22.643 -0.082 -1.850 1.00 92.12 90 GLU A O 1
ATOM 690 N N . GLU A 1 91 ? -23.110 -1.883 -3.086 1.00 89.38 91 GLU A N 1
ATOM 691 C CA . GLU A 1 91 ? -22.252 -2.803 -2.334 1.00 89.38 91 GLU A CA 1
ATOM 692 C C . GLU A 1 91 ? -20.899 -2.961 -3.045 1.00 89.38 91 GLU A C 1
ATOM 694 O O . GLU A 1 91 ? -20.865 -3.258 -4.244 1.00 89.38 91 GLU A O 1
ATOM 699 N N . THR A 1 92 ? -19.810 -2.792 -2.295 1.00 87.19 92 THR A N 1
ATOM 700 C CA . THR A 1 92 ? -18.417 -3.034 -2.695 1.00 87.19 92 THR A CA 1
ATOM 701 C C . THR A 1 92 ? -17.761 -4.062 -1.768 1.00 87.19 92 THR A C 1
ATOM 703 O O . THR A 1 92 ? -18.236 -4.306 -0.657 1.00 87.19 92 THR A O 1
ATOM 706 N N . THR A 1 93 ? -16.667 -4.680 -2.206 1.00 88.19 93 THR A N 1
ATOM 707 C CA . THR A 1 93 ? -15.912 -5.660 -1.416 1.00 88.19 93 THR A CA 1
ATOM 708 C C . THR A 1 93 ? -14.564 -5.071 -1.010 1.00 88.19 93 THR A C 1
ATOM 710 O O . THR A 1 93 ? -13.736 -4.758 -1.858 1.00 88.19 93 THR A O 1
ATOM 713 N N . LEU A 1 94 ? -14.326 -4.943 0.297 1.00 81.62 94 LEU A N 1
ATOM 714 C CA . LEU A 1 94 ? -13.027 -4.567 0.852 1.00 81.62 94 LEU A CA 1
ATOM 715 C C . LEU A 1 94 ? -12.121 -5.799 0.861 1.00 81.62 94 LEU A C 1
ATOM 717 O O . LEU A 1 94 ? -12.458 -6.792 1.518 1.00 81.62 94 LEU A O 1
ATOM 721 N N . MET A 1 95 ? -10.972 -5.741 0.177 1.00 81.38 95 MET A N 1
ATOM 722 C CA . MET A 1 95 ? -10.125 -6.920 -0.017 1.00 81.38 95 MET A CA 1
ATOM 723 C C . MET A 1 95 ? -9.772 -7.580 1.324 1.00 81.38 95 MET A C 1
ATOM 725 O O . MET A 1 95 ? -9.162 -6.968 2.202 1.00 81.38 95 MET A O 1
ATOM 729 N N . ASN A 1 96 ? -10.165 -8.846 1.487 1.00 76.25 96 ASN A N 1
ATOM 730 C CA . ASN A 1 96 ? -10.022 -9.648 2.713 1.00 76.25 96 ASN A CA 1
ATOM 731 C C . ASN A 1 96 ? -10.694 -9.104 3.999 1.00 76.25 96 ASN A C 1
ATOM 733 O O . ASN A 1 96 ? -10.489 -9.678 5.070 1.00 76.25 96 ASN A O 1
ATOM 737 N N . GLY A 1 97 ? -11.476 -8.024 3.930 1.00 74.06 97 GLY A N 1
ATOM 738 C CA . GLY A 1 97 ? -12.198 -7.455 5.074 1.00 74.06 97 GLY A CA 1
ATOM 739 C C . GLY A 1 97 ? -13.658 -7.913 5.131 1.00 74.06 97 GLY A C 1
ATOM 740 O O . GLY A 1 97 ? -14.141 -8.381 6.165 1.00 74.06 97 GLY A O 1
ATOM 741 N N . GLY A 1 98 ? -14.367 -7.811 4.007 1.00 79.62 98 GLY A N 1
ATOM 742 C CA . GLY A 1 98 ? -15.804 -8.078 3.910 1.00 79.62 98 GLY A CA 1
ATOM 743 C C . GLY A 1 98 ? -16.489 -7.154 2.904 1.00 79.62 98 GLY A C 1
ATOM 744 O O . GLY A 1 98 ? -15.822 -6.471 2.132 1.00 79.62 98 GLY A O 1
ATOM 745 N N . SER A 1 99 ? -17.818 -7.113 2.927 1.00 84.62 99 SER A N 1
ATOM 746 C CA . SER A 1 99 ? -18.600 -6.213 2.073 1.00 84.62 99 SER A CA 1
ATOM 747 C C . SER A 1 99 ? -18.860 -4.880 2.764 1.00 84.62 99 SER A C 1
ATOM 749 O O . SER A 1 99 ? -18.995 -4.823 3.985 1.00 84.62 99 SER A O 1
ATOM 751 N N . ALA A 1 100 ? -19.004 -3.813 1.992 1.00 84.44 100 ALA A N 1
ATOM 752 C CA . ALA A 1 100 ? -19.420 -2.502 2.463 1.00 84.44 100 ALA A CA 1
ATOM 753 C C . ALA A 1 100 ? -20.503 -1.933 1.541 1.00 84.44 100 ALA A C 1
ATOM 755 O O . ALA A 1 100 ? -20.339 -1.944 0.327 1.00 84.44 100 ALA A O 1
ATOM 756 N N . ILE A 1 101 ? -21.595 -1.421 2.107 1.00 87.62 101 ILE A N 1
ATOM 757 C CA . ILE A 1 101 ? -22.635 -0.706 1.356 1.00 87.62 101 ILE A CA 1
ATOM 758 C C . ILE A 1 101 ? -22.418 0.795 1.523 1.00 87.62 101 ILE A C 1
ATOM 760 O O . ILE A 1 101 ? -22.408 1.283 2.655 1.00 87.62 101 ILE A O 1
ATOM 764 N N . ILE A 1 102 ? -22.282 1.532 0.424 1.00 88.69 102 ILE A N 1
ATOM 765 C CA . ILE A 1 102 ? -22.141 2.989 0.435 1.00 88.69 102 ILE A CA 1
ATOM 766 C C . ILE A 1 102 ? -23.460 3.624 0.886 1.00 88.69 102 ILE A C 1
ATOM 768 O O . ILE A 1 102 ? -24.502 3.412 0.276 1.00 88.69 102 ILE A O 1
ATOM 772 N N . GLN A 1 103 ? -23.429 4.407 1.957 1.00 88.06 103 GLN A N 1
ATOM 773 C CA . GLN A 1 103 ? -24.605 5.071 2.530 1.00 88.06 103 GLN A CA 1
ATOM 774 C C . GLN A 1 103 ? -24.670 6.545 2.141 1.00 88.06 103 GLN A C 1
ATOM 776 O O . GLN A 1 103 ? -25.737 7.064 1.833 1.00 88.06 103 GLN A O 1
ATOM 781 N N . GLU A 1 104 ? -23.525 7.221 2.155 1.00 87.62 104 GLU A N 1
ATOM 782 C CA . GLU A 1 104 ? -23.416 8.644 1.849 1.00 87.62 104 GLU A CA 1
ATOM 783 C C . GLU A 1 104 ? -22.096 8.900 1.120 1.00 87.62 104 GLU A C 1
ATOM 785 O O . GLU A 1 104 ? -21.103 8.216 1.379 1.00 87.62 104 GLU A O 1
ATOM 790 N N . ILE A 1 105 ? -22.102 9.884 0.224 1.00 86.81 105 ILE A N 1
ATOM 791 C CA . ILE A 1 105 ? -20.926 10.392 -0.483 1.00 86.81 105 ILE A CA 1
ATOM 792 C C . ILE A 1 105 ? -20.944 11.911 -0.331 1.00 86.81 105 ILE A C 1
ATOM 794 O O . ILE A 1 105 ? -21.933 12.557 -0.677 1.00 86.81 105 ILE A O 1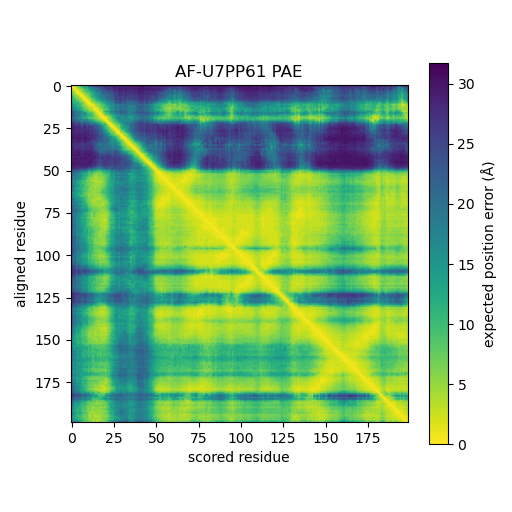
ATOM 798 N N . GLU A 1 106 ? -19.864 12.476 0.193 1.00 86.25 106 GLU A N 1
ATOM 799 C CA . GLU A 1 106 ? -19.628 13.914 0.238 1.00 86.25 106 GLU A CA 1
ATOM 800 C C . GLU A 1 106 ? -18.517 14.252 -0.749 1.00 86.25 106 GLU A C 1
ATOM 802 O O . GLU A 1 106 ? -17.416 13.704 -0.669 1.00 86.25 106 GLU A O 1
ATOM 807 N N . ASN A 1 107 ? -18.788 15.174 -1.665 1.00 85.38 107 ASN A N 1
ATOM 808 C CA . ASN A 1 107 ? -17.793 15.636 -2.619 1.00 85.38 107 ASN A CA 1
ATOM 809 C C . ASN A 1 107 ? -16.926 16.755 -2.033 1.00 85.38 107 ASN A C 1
ATOM 811 O O . ASN A 1 107 ? -17.357 17.560 -1.204 1.00 85.38 107 ASN A O 1
ATOM 815 N N . GLY A 1 108 ? -15.688 16.812 -2.505 1.00 80.31 108 GLY A N 1
ATOM 816 C CA . GLY A 1 108 ? -14.786 17.929 -2.307 1.00 80.31 108 GLY A CA 1
ATOM 817 C C . GLY A 1 108 ? -15.131 19.120 -3.209 1.00 80.31 108 GLY A C 1
ATOM 818 O O . GLY A 1 108 ? -16.122 19.111 -3.946 1.00 80.31 108 GLY A O 1
ATOM 819 N N . PRO A 1 109 ? -14.306 20.176 -3.170 1.00 80.75 109 PRO A N 1
ATOM 820 C CA . PRO A 1 109 ? -14.517 21.372 -3.976 1.00 80.75 109 PRO A CA 1
ATOM 821 C C . PRO A 1 109 ? -14.660 21.062 -5.474 1.00 80.75 109 PRO A C 1
ATOM 823 O O . PRO A 1 109 ? -13.823 20.383 -6.066 1.00 80.75 109 PRO A O 1
ATOM 826 N N . GLY A 1 110 ? -15.717 21.595 -6.091 1.00 83.31 110 GLY A N 1
ATOM 827 C CA . GLY A 1 110 ? -15.964 21.463 -7.530 1.00 83.31 110 GLY A CA 1
ATOM 828 C C . GLY A 1 110 ? -16.355 20.059 -7.998 1.00 83.31 110 GLY A C 1
ATOM 829 O O . GLY A 1 110 ? -16.241 19.795 -9.191 1.00 83.31 110 GLY A O 1
ATOM 830 N N . ASP A 1 111 ? -16.767 19.172 -7.084 1.00 79.56 111 ASP A N 1
ATOM 831 C CA . ASP A 1 111 ? -17.141 17.779 -7.373 1.00 79.56 111 ASP A CA 1
ATOM 832 C C . ASP A 1 111 ? -16.025 16.955 -8.046 1.00 79.56 111 ASP A C 1
ATOM 834 O O . ASP A 1 111 ? -16.280 15.947 -8.701 1.00 79.56 111 ASP A O 1
ATOM 838 N N . GLN A 1 112 ? -14.764 17.376 -7.889 1.00 79.06 112 GLN A N 1
ATOM 839 C CA . GLN A 1 112 ? -13.615 16.713 -8.515 1.00 79.06 112 GLN A CA 1
ATOM 840 C C . GLN A 1 112 ? -13.058 15.561 -7.683 1.00 79.06 112 GLN A C 1
ATOM 842 O O . GLN A 1 112 ? -12.397 14.680 -8.223 1.00 79.06 112 GLN A O 1
ATOM 847 N N . THR A 1 113 ? -13.295 15.558 -6.375 1.00 82.94 113 THR A N 1
ATOM 848 C CA . THR A 1 113 ? -12.783 14.548 -5.447 1.00 82.94 113 THR A CA 1
ATOM 849 C C . THR A 1 113 ? -13.886 14.105 -4.508 1.00 82.94 113 THR A C 1
ATOM 851 O O . THR A 1 113 ? -14.823 14.853 -4.236 1.00 82.94 113 THR A O 1
ATOM 854 N N . ILE A 1 114 ? -13.773 12.885 -3.999 1.00 83.12 114 ILE A N 1
ATOM 855 C CA . ILE A 1 114 ? -14.584 12.440 -2.870 1.00 83.12 114 ILE A CA 1
ATOM 856 C C . ILE A 1 114 ? -13.898 12.909 -1.601 1.00 83.12 114 ILE A C 1
ATOM 858 O O . ILE A 1 114 ? -12.743 12.578 -1.352 1.00 83.12 114 ILE A O 1
ATOM 862 N N . LYS A 1 115 ? -14.635 13.682 -0.815 1.00 81.06 115 LYS A N 1
ATOM 863 C CA . LYS A 1 115 ? -14.219 14.171 0.487 1.00 81.06 115 LYS A CA 1
ATOM 864 C C . LYS A 1 115 ? -14.439 13.069 1.521 1.00 81.06 115 LYS A C 1
ATOM 866 O O . LYS A 1 115 ? -13.481 12.550 2.077 1.00 81.06 115 LYS A O 1
ATOM 871 N N . THR A 1 116 ? -15.684 12.623 1.701 1.00 80.88 116 THR A N 1
ATOM 872 C CA . THR A 1 116 ? -16.012 11.492 2.583 1.00 80.88 116 THR A CA 1
ATOM 873 C C . THR A 1 116 ? -16.943 10.489 1.922 1.00 80.88 116 THR A C 1
ATOM 875 O O . THR A 1 116 ? -17.738 10.820 1.048 1.00 80.88 116 THR A O 1
ATOM 878 N N . LEU A 1 117 ? -16.873 9.244 2.384 1.00 80.75 117 LEU A N 1
ATOM 879 C CA . LEU A 1 117 ? -17.920 8.244 2.209 1.00 80.75 117 LEU A CA 1
ATOM 88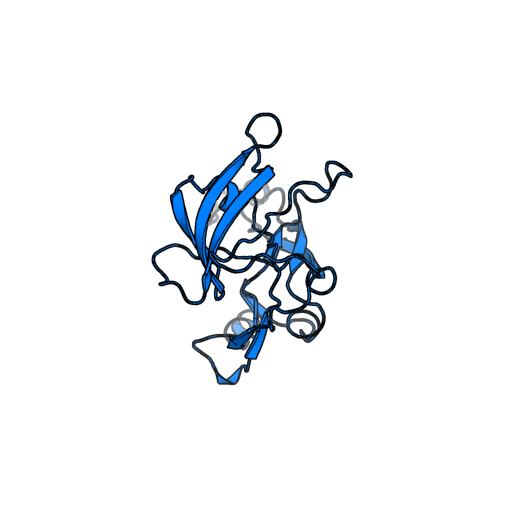0 C C . LEU A 1 117 ? -18.455 7.854 3.589 1.00 80.75 117 LEU A C 1
ATOM 882 O O . LEU A 1 117 ? -17.765 7.972 4.598 1.00 80.75 117 LEU A O 1
ATOM 886 N N . LYS A 1 118 ? -19.667 7.322 3.659 1.00 81.81 118 LYS A N 1
ATOM 887 C CA . LYS A 1 118 ? -20.096 6.504 4.798 1.00 81.81 118 LYS A CA 1
ATOM 888 C C . LYS A 1 118 ? -20.416 5.118 4.300 1.00 81.81 118 LYS A C 1
ATOM 890 O O . LYS A 1 118 ? -21.059 4.964 3.267 1.00 81.81 118 LYS A O 1
ATOM 895 N N . LEU A 1 119 ? -19.972 4.117 5.045 1.00 77.31 119 LEU A N 1
ATOM 896 C CA . LEU A 1 119 ? -20.057 2.719 4.654 1.00 77.31 119 LEU A CA 1
ATOM 897 C C . LEU A 1 119 ? -20.773 1.925 5.745 1.00 77.31 119 LEU A C 1
ATOM 899 O O . LEU A 1 119 ? -20.443 2.042 6.925 1.00 77.31 119 LEU A O 1
ATOM 903 N N . GLN A 1 120 ? -21.708 1.069 5.350 1.00 82.31 120 GLN A N 1
ATOM 904 C CA . GLN A 1 120 ? -22.236 0.013 6.203 1.00 82.31 120 GLN A CA 1
ATOM 905 C C . GLN A 1 120 ? -21.451 -1.270 5.931 1.00 82.31 120 GLN A C 1
ATOM 907 O O . GLN A 1 120 ? -21.634 -1.914 4.901 1.00 82.31 120 GLN A O 1
ATOM 912 N N . PHE A 1 121 ? -20.572 -1.639 6.855 1.00 79.44 121 PHE A N 1
ATOM 913 C CA . PHE A 1 121 ? -19.685 -2.786 6.700 1.00 79.44 121 PHE A CA 1
ATOM 914 C C . PH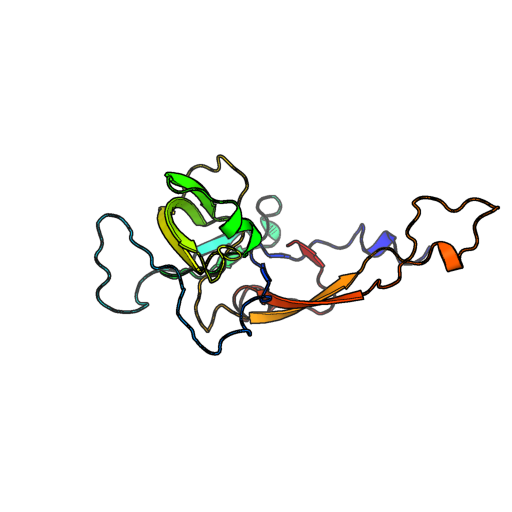E A 1 121 ? -20.305 -4.087 7.228 1.00 79.44 121 PHE A C 1
ATOM 916 O O . PHE A 1 121 ? -20.886 -4.127 8.313 1.00 79.44 121 PHE A O 1
ATOM 923 N N . THR A 1 122 ? -20.121 -5.166 6.472 1.00 78.31 122 THR A N 1
ATOM 924 C CA . THR A 1 122 ? -20.486 -6.537 6.822 1.00 78.31 122 THR A CA 1
ATOM 925 C C . THR A 1 122 ? -19.238 -7.424 6.738 1.00 78.31 122 THR A C 1
ATOM 927 O O . THR A 1 122 ? -18.768 -7.725 5.634 1.00 78.31 122 THR A O 1
ATOM 930 N N . PRO A 1 123 ? -18.690 -7.875 7.883 1.00 72.38 123 PRO A N 1
ATOM 931 C CA . PRO A 1 123 ? -17.557 -8.793 7.897 1.00 72.38 123 PRO A CA 1
ATOM 932 C C . PRO A 1 123 ? -17.881 -10.082 7.137 1.00 72.38 123 PRO A C 1
ATOM 934 O O . PRO A 1 123 ? -18.982 -10.613 7.277 1.00 72.38 123 PRO A O 1
ATOM 937 N N . ARG A 1 124 ? -16.908 -10.623 6.391 1.00 67.44 124 ARG A N 1
ATOM 938 C CA . ARG A 1 124 ? -17.064 -11.878 5.617 1.00 67.44 124 ARG A CA 1
ATOM 939 C C . ARG A 1 124 ? -18.226 -11.865 4.608 1.00 67.44 124 ARG A C 1
ATOM 941 O O . ARG A 1 124 ? -18.809 -12.913 4.343 1.00 67.44 124 ARG A O 1
ATOM 948 N N . GLY A 1 125 ? -18.569 -10.692 4.077 1.00 59.78 125 GLY A N 1
ATOM 949 C CA . GLY A 1 125 ? -19.523 -10.573 2.976 1.00 59.78 125 GLY A CA 1
ATOM 950 C C . GLY A 1 125 ? -19.087 -11.358 1.734 1.00 59.78 125 GLY A C 1
ATOM 951 O O . GLY A 1 125 ? -17.906 -11.668 1.559 1.00 59.78 125 GLY A O 1
ATOM 952 N N . ASP A 1 126 ? -20.057 -11.711 0.893 1.00 59.28 126 ASP A N 1
ATOM 953 C CA . ASP A 1 126 ? -19.798 -12.449 -0.340 1.00 59.28 126 ASP A CA 1
ATOM 954 C C . ASP A 1 126 ? -19.002 -11.580 -1.324 1.00 59.28 126 ASP A C 1
ATOM 956 O O . ASP A 1 126 ? -19.420 -10.475 -1.671 1.00 59.28 126 ASP A O 1
ATOM 960 N N . VAL A 1 127 ? -17.901 -12.115 -1.852 1.00 62.06 127 VAL A N 1
ATOM 961 C CA . VAL A 1 127 ? -17.168 -11.494 -2.962 1.00 62.06 127 VAL A CA 1
ATOM 962 C C . VAL A 1 127 ? -18.053 -11.552 -4.208 1.00 62.06 127 VAL A C 1
ATOM 964 O O . VAL A 1 127 ? -18.218 -12.613 -4.812 1.00 62.06 127 VAL A O 1
ATOM 967 N N . LYS A 1 128 ? -18.673 -10.427 -4.572 1.00 57.00 128 LYS A N 1
ATOM 968 C CA . LYS A 1 128 ? -19.589 -10.346 -5.727 1.00 57.00 128 LYS A CA 1
ATOM 969 C C . LYS A 1 128 ? -19.119 -9.387 -6.825 1.00 57.00 128 LYS A C 1
ATOM 971 O O . LYS A 1 128 ? -19.707 -9.397 -7.904 1.00 57.00 128 LYS A O 1
ATOM 976 N N . LYS A 1 129 ? -18.069 -8.589 -6.588 1.00 62.75 129 LYS A N 1
ATOM 977 C CA . LYS A 1 129 ? -17.562 -7.542 -7.496 1.00 62.75 129 LYS A CA 1
ATOM 978 C C . LYS A 1 129 ? -16.040 -7.364 -7.384 1.00 62.75 129 LYS A C 1
ATOM 980 O O . LYS A 1 129 ? -15.401 -8.064 -6.604 1.00 62.75 129 LYS A O 1
ATOM 985 N N . THR A 1 130 ? -15.487 -6.434 -8.172 1.00 71.50 130 THR A N 1
ATOM 986 C CA . THR A 1 130 ? -14.121 -5.903 -8.031 1.00 71.50 130 THR A CA 1
ATOM 987 C C . THR A 1 130 ? -13.831 -5.583 -6.565 1.00 71.50 130 THR A C 1
ATOM 989 O O . THR A 1 130 ? -14.601 -4.872 -5.921 1.00 71.50 130 THR A O 1
ATOM 992 N N . GLU A 1 131 ? -12.750 -6.148 -6.036 1.00 82.69 131 GLU A N 1
ATOM 993 C CA . GLU A 1 131 ? -12.292 -5.871 -4.677 1.00 82.69 131 GLU A CA 1
ATOM 994 C C . GLU A 1 131 ? -11.489 -4.570 -4.668 1.00 82.69 131 GLU A C 1
ATOM 996 O O . GLU A 1 131 ? -10.650 -4.365 -5.545 1.00 82.69 131 GLU A O 1
ATOM 1001 N N . VAL A 1 132 ? -11.722 -3.720 -3.669 1.00 83.81 132 VAL A N 1
ATOM 1002 C CA . VAL A 1 132 ? -10.952 -2.486 -3.469 1.00 83.81 132 VAL A CA 1
ATOM 1003 C C . VAL A 1 132 ? -9.922 -2.667 -2.360 1.00 83.81 132 VAL A C 1
ATOM 1005 O O . VAL A 1 132 ? -10.167 -3.350 -1.352 1.00 83.81 132 VAL A O 1
ATOM 1008 N N . THR A 1 133 ? -8.750 -2.072 -2.557 1.00 83.38 133 THR A N 1
ATOM 1009 C CA . THR A 1 133 ? -7.664 -2.063 -1.575 1.00 83.38 133 THR A CA 1
ATOM 1010 C C . THR A 1 133 ? -7.953 -1.006 -0.512 1.00 83.38 133 THR A C 1
ATOM 1012 O O . THR A 1 133 ? -8.585 0.012 -0.779 1.00 83.38 133 THR A O 1
ATOM 1015 N N . TRP A 1 134 ? -7.544 -1.260 0.730 1.00 85.31 134 TRP A N 1
ATOM 1016 C CA . TRP A 1 134 ? -7.828 -0.355 1.845 1.00 85.31 134 TRP A CA 1
ATOM 1017 C C . TRP A 1 134 ? -6.771 -0.462 2.940 1.00 85.31 134 TRP A C 1
ATOM 1019 O O . TRP A 1 134 ? -6.154 -1.516 3.120 1.00 85.31 134 TRP A O 1
ATOM 1029 N N . LEU A 1 135 ? -6.590 0.612 3.707 1.00 85.44 135 LEU A N 1
ATOM 1030 C CA . LEU A 1 135 ? -5.734 0.634 4.896 1.00 85.44 135 LEU A CA 1
ATOM 1031 C C . LEU A 1 135 ? -6.525 1.116 6.103 1.00 85.44 135 LEU A C 1
ATOM 1033 O O . LEU A 1 135 ? -7.232 2.109 6.007 1.00 85.44 1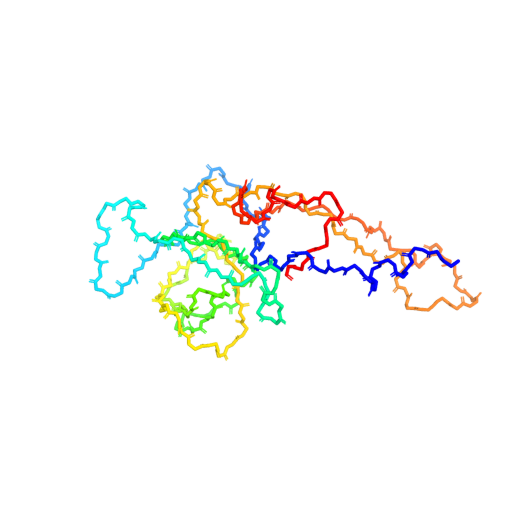35 LEU A O 1
ATOM 1037 N N . ALA A 1 136 ? -6.381 0.458 7.254 1.00 83.00 136 ALA A N 1
ATOM 1038 C CA . ALA A 1 136 ? -6.838 1.036 8.513 1.00 83.00 136 ALA A CA 1
ATOM 1039 C C . ALA A 1 136 ? -6.105 2.361 8.760 1.00 83.00 136 ALA A C 1
ATOM 1041 O O . ALA A 1 136 ? -4.872 2.399 8.708 1.00 83.00 136 ALA A O 1
ATOM 1042 N N . ASP A 1 137 ? -6.862 3.424 9.025 1.00 81.50 137 ASP A N 1
ATOM 1043 C CA . ASP A 1 137 ? -6.306 4.727 9.374 1.00 81.50 137 ASP A CA 1
ATOM 1044 C C . ASP A 1 137 ? -5.883 4.719 10.844 1.00 81.50 137 ASP A C 1
ATOM 1046 O O . ASP A 1 137 ? -6.642 5.073 11.747 1.00 81.50 137 ASP A O 1
ATOM 1050 N N . THR A 1 138 ? -4.685 4.198 11.091 1.00 80.50 138 THR A N 1
ATOM 1051 C CA . THR A 1 138 ? -4.020 4.270 12.390 1.00 80.50 138 THR A CA 1
ATOM 1052 C C . THR A 1 138 ? -2.546 4.592 12.180 1.00 80.50 138 THR A C 1
ATOM 1054 O O . THR A 1 138 ? -1.923 4.117 11.228 1.00 80.50 138 THR A O 1
ATOM 1057 N N . ASN A 1 139 ? -1.964 5.404 13.066 1.00 81.62 139 ASN A N 1
ATOM 1058 C CA . ASN A 1 139 ? -0.578 5.874 12.932 1.00 81.62 139 ASN A CA 1
ATOM 1059 C C . ASN A 1 139 ? 0.427 4.725 12.839 1.00 81.62 139 ASN A C 1
ATOM 1061 O O . ASN A 1 139 ? 1.447 4.827 12.163 1.00 81.62 139 ASN A O 1
ATOM 1065 N N . GLU A 1 140 ? 0.151 3.628 13.535 1.00 82.31 140 GLU A N 1
ATOM 1066 C CA . GLU A 1 140 ? 0.943 2.421 13.457 1.00 82.31 140 GLU A CA 1
ATOM 1067 C C . GLU A 1 140 ? 0.861 1.795 12.054 1.00 82.31 140 GLU A C 1
ATOM 1069 O O . GLU A 1 140 ? 1.891 1.381 11.514 1.00 82.31 140 GLU A O 1
ATOM 1074 N N . ASN A 1 141 ? -0.330 1.734 11.448 1.00 84.06 141 ASN A N 1
ATOM 1075 C CA . ASN A 1 141 ? -0.569 1.022 10.196 1.00 84.06 141 ASN A CA 1
ATOM 1076 C C . ASN A 1 141 ? -0.006 1.731 8.961 1.00 84.06 141 ASN A C 1
ATOM 1078 O O . ASN A 1 141 ? 0.360 1.059 8.005 1.00 84.06 141 ASN A O 1
ATOM 1082 N N . LEU A 1 142 ? 0.053 3.062 8.966 1.00 83.50 142 LEU A N 1
ATOM 1083 C CA . LEU A 1 142 ? 0.391 3.848 7.781 1.00 83.50 142 LEU A CA 1
ATOM 1084 C C . LEU A 1 142 ? 1.907 3.997 7.605 1.00 83.50 142 LEU A C 1
ATOM 1086 O O . LEU A 1 142 ? 2.551 4.854 8.210 1.00 83.50 142 LEU A O 1
ATOM 1090 N N . VAL A 1 143 ? 2.488 3.167 6.735 1.00 84.88 143 VAL A N 1
ATOM 1091 C CA . VAL A 1 143 ? 3.919 3.208 6.405 1.00 84.88 143 VAL A CA 1
ATOM 1092 C C . VAL A 1 143 ? 4.142 4.048 5.157 1.00 84.88 143 VAL A C 1
ATOM 1094 O O . VAL A 1 143 ? 3.714 3.625 4.083 1.00 84.88 143 VAL A O 1
ATOM 1097 N N . PRO A 1 144 ? 4.818 5.206 5.241 1.00 85.50 144 PRO A N 1
ATOM 1098 C CA . PRO A 1 144 ? 5.145 5.972 4.050 1.00 85.50 144 PRO A CA 1
ATOM 1099 C C . PRO A 1 144 ? 6.150 5.194 3.194 1.00 85.50 144 PRO A C 1
ATOM 1101 O O . PRO A 1 144 ? 7.182 4.731 3.690 1.00 85.50 144 PRO A O 1
ATOM 1104 N N . VAL A 1 145 ? 5.848 5.060 1.906 1.00 84.00 145 VAL A N 1
ATOM 1105 C CA . VAL A 1 145 ? 6.703 4.409 0.912 1.00 84.00 145 VAL A CA 1
ATOM 1106 C C . VAL A 1 145 ? 6.845 5.289 -0.326 1.00 84.00 145 VAL A C 1
ATOM 1108 O O . VAL A 1 145 ? 5.900 5.964 -0.736 1.00 84.00 145 VAL A O 1
ATOM 1111 N N . ASP A 1 146 ? 8.029 5.251 -0.936 1.00 86.38 146 ASP A N 1
ATOM 1112 C CA . ASP A 1 146 ? 8.260 5.823 -2.259 1.00 86.38 146 ASP A CA 1
ATOM 1113 C C . ASP A 1 146 ? 8.047 4.736 -3.311 1.00 86.38 146 ASP A C 1
ATOM 1115 O O . ASP A 1 146 ? 8.747 3.719 -3.344 1.00 86.38 146 ASP A O 1
ATOM 1119 N N . LEU A 1 147 ? 7.089 4.969 -4.195 1.00 86.31 147 LEU A N 1
ATOM 1120 C CA . LEU A 1 147 ? 6.858 4.166 -5.380 1.00 86.31 147 LEU A CA 1
ATOM 1121 C C . LEU A 1 147 ? 7.662 4.758 -6.526 1.00 86.31 147 LEU A C 1
ATOM 1123 O O . LEU A 1 147 ? 7.529 5.938 -6.847 1.00 86.31 147 LEU A O 1
ATOM 1127 N N . VAL A 1 148 ? 8.485 3.923 -7.150 1.00 89.62 148 VAL A N 1
ATOM 1128 C CA . VAL A 1 148 ? 9.189 4.267 -8.384 1.00 89.62 148 VAL A CA 1
ATOM 1129 C C . VAL A 1 148 ? 8.585 3.416 -9.487 1.00 89.62 148 VAL A C 1
ATOM 1131 O O . VAL A 1 148 ? 8.827 2.210 -9.553 1.00 89.62 148 VAL A O 1
ATOM 1134 N N . LEU A 1 149 ? 7.743 4.040 -10.302 1.00 87.56 149 LEU A N 1
ATOM 1135 C CA . LEU A 1 149 ? 7.101 3.412 -11.443 1.00 87.56 149 LEU A CA 1
ATOM 1136 C C . LEU A 1 149 ? 7.990 3.598 -12.666 1.00 87.56 149 LEU A C 1
ATOM 1138 O O . LEU A 1 149 ? 8.509 4.691 -12.897 1.00 87.56 149 LEU A O 1
ATOM 1142 N N . PHE A 1 150 ? 8.142 2.535 -13.447 1.00 92.75 150 PHE A N 1
ATOM 1143 C CA . PHE A 1 150 ? 8.895 2.568 -14.691 1.00 92.75 150 PHE A CA 1
ATOM 1144 C C . PHE A 1 150 ? 7.971 2.294 -15.869 1.00 92.75 150 PHE A C 1
ATOM 1146 O O . PHE A 1 150 ? 7.143 1.388 -15.796 1.00 92.75 150 PHE A O 1
ATOM 1153 N N . ASP A 1 151 ? 8.148 3.055 -16.941 1.00 92.00 151 ASP A N 1
ATOM 1154 C CA . ASP A 1 151 ? 7.458 2.851 -18.215 1.00 92.00 151 ASP A CA 1
ATOM 1155 C C . ASP A 1 151 ? 8.434 2.310 -19.271 1.00 92.00 151 ASP A C 1
ATOM 1157 O O . ASP A 1 151 ? 9.650 2.223 -19.052 1.00 92.00 151 ASP A O 1
ATOM 1161 N N . TYR A 1 152 ? 7.911 1.911 -20.423 1.00 92.81 152 TYR A N 1
ATOM 1162 C CA . TYR A 1 152 ? 8.706 1.456 -21.551 1.00 92.81 152 TYR A CA 1
ATOM 1163 C C . TYR A 1 152 ? 9.644 2.562 -22.040 1.00 92.81 152 TYR A C 1
ATOM 1165 O O . TYR A 1 152 ? 9.256 3.720 -22.157 1.00 92.81 152 TYR A O 1
ATOM 1173 N N . PHE A 1 153 ? 10.877 2.198 -22.403 1.00 94.00 153 PHE A N 1
ATOM 1174 C CA . PHE A 1 153 ? 11.827 3.142 -23.010 1.00 94.00 153 PHE A CA 1
ATOM 1175 C C . PHE A 1 153 ? 11.422 3.599 -24.414 1.00 94.00 153 PHE A C 1
ATOM 1177 O O . PHE A 1 153 ? 11.907 4.627 -24.882 1.00 94.00 153 PHE A O 1
ATOM 1184 N N . ILE A 1 154 ? 10.599 2.803 -25.098 1.00 93.94 154 ILE A N 1
ATOM 1185 C CA . ILE A 1 154 ? 10.216 3.001 -26.491 1.00 93.94 154 ILE A CA 1
ATOM 1186 C C . ILE A 1 154 ? 8.690 2.978 -26.575 1.00 93.94 154 ILE A C 1
ATOM 1188 O O . ILE A 1 154 ? 8.056 2.101 -25.994 1.00 93.94 154 ILE A O 1
ATOM 1192 N N . THR A 1 155 ? 8.120 3.907 -27.336 1.00 93.19 155 THR A N 1
ATOM 1193 C CA . THR A 1 155 ? 6.667 4.081 -27.510 1.00 93.19 155 THR A CA 1
ATOM 1194 C C . THR A 1 155 ? 6.051 3.138 -28.548 1.00 93.19 155 THR A C 1
ATOM 1196 O O . THR A 1 155 ? 4.831 3.055 -28.675 1.00 93.19 155 THR A O 1
ATOM 1199 N N . LYS A 1 156 ? 6.889 2.422 -29.307 1.00 93.00 156 LYS A N 1
ATOM 1200 C CA . LYS A 1 156 ? 6.501 1.427 -30.313 1.00 93.00 156 LYS A CA 1
ATOM 1201 C C . LYS A 1 156 ? 6.791 0.000 -29.853 1.00 93.00 156 LYS A C 1
ATOM 1203 O O . LYS A 1 156 ? 7.919 -0.313 -29.479 1.00 93.00 156 LYS A O 1
ATOM 1208 N N . ASP A 1 157 ? 5.824 -0.892 -30.067 1.00 92.19 157 ASP A N 1
ATOM 1209 C CA . ASP A 1 157 ? 5.982 -2.342 -29.862 1.00 92.19 157 ASP A CA 1
ATOM 1210 C C . ASP A 1 157 ? 7.122 -2.941 -30.702 1.00 92.19 157 ASP A C 1
ATOM 1212 O O . ASP A 1 157 ? 7.797 -3.887 -30.292 1.00 92.19 157 ASP A O 1
ATOM 1216 N N . LYS A 1 158 ? 7.332 -2.400 -31.909 1.00 93.38 158 LYS A N 1
ATOM 1217 C CA . LYS A 1 158 ? 8.363 -2.844 -32.847 1.00 93.38 158 LYS A CA 1
ATOM 1218 C C . LYS A 1 158 ? 8.899 -1.664 -33.653 1.00 93.38 158 LYS A C 1
ATOM 1220 O O . LYS A 1 158 ? 8.133 -0.955 -34.299 1.00 93.38 158 LYS A O 1
ATOM 1225 N N . LEU A 1 159 ? 10.221 -1.500 -33.641 1.00 93.75 159 LEU A N 1
ATOM 1226 C CA . LEU A 1 159 ? 10.923 -0.541 -34.495 1.00 93.75 159 LEU A CA 1
ATOM 1227 C C . LEU A 1 159 ? 11.103 -1.114 -35.903 1.00 93.75 159 LEU A C 1
ATOM 1229 O O . LEU A 1 159 ? 11.569 -2.245 -36.075 1.00 93.75 159 LEU A O 1
ATOM 1233 N N . GLU A 1 160 ? 10.768 -0.318 -36.910 1.00 95.19 160 GLU A N 1
ATOM 1234 C CA . GLU A 1 160 ? 11.033 -0.625 -38.311 1.00 95.19 160 GLU A CA 1
ATOM 1235 C C . GLU A 1 160 ? 12.381 -0.043 -38.755 1.00 95.19 160 GLU A C 1
ATOM 1237 O O . GLU A 1 160 ? 12.927 0.874 -38.148 1.00 95.19 160 GLU A O 1
ATOM 1242 N N . LYS A 1 161 ? 12.945 -0.559 -39.854 1.00 93.38 161 LYS A N 1
ATOM 1243 C CA . LYS A 1 161 ? 14.261 -0.105 -40.360 1.00 93.38 161 LYS A CA 1
ATOM 1244 C C . LYS A 1 161 ? 14.305 1.381 -40.737 1.00 93.38 161 LYS A C 1
ATOM 1246 O O . LYS A 1 161 ? 15.392 1.931 -40.868 1.00 93.38 161 LYS A O 1
ATOM 1251 N N . SER A 1 162 ? 13.144 1.979 -40.989 1.00 95.19 162 SER A N 1
ATOM 1252 C CA . SER A 1 162 ? 12.982 3.388 -41.345 1.00 95.19 162 SER A CA 1
ATOM 1253 C C . SER A 1 162 ? 12.805 4.310 -40.139 1.00 95.19 162 SER A C 1
ATOM 1255 O O . SER A 1 162 ? 12.768 5.519 -40.338 1.00 95.19 162 SER A O 1
ATOM 1257 N N . ASP A 1 163 ? 12.646 3.771 -38.929 1.00 95.00 163 ASP A N 1
ATOM 1258 C CA . ASP A 1 163 ? 12.407 4.577 -37.733 1.00 95.00 163 ASP A CA 1
ATOM 1259 C C . ASP A 1 163 ? 13.710 5.207 -37.219 1.00 95.00 163 ASP A C 1
ATOM 1261 O O . ASP A 1 163 ? 14.739 4.531 -37.121 1.00 95.00 163 ASP A O 1
ATOM 1265 N N . ASP A 1 164 ? 13.662 6.486 -36.831 1.00 93.38 164 ASP A N 1
ATOM 1266 C CA . ASP A 1 164 ? 14.679 7.057 -35.945 1.00 93.38 164 ASP A CA 1
ATOM 1267 C C . ASP A 1 164 ? 14.331 6.662 -34.505 1.00 93.38 164 ASP A C 1
ATOM 1269 O O . ASP A 1 164 ? 13.237 6.937 -34.007 1.00 93.38 164 ASP A O 1
ATOM 1273 N N . LEU A 1 165 ? 15.272 6.001 -33.824 1.00 92.56 165 LEU A N 1
ATOM 1274 C CA . LEU A 1 165 ? 15.119 5.604 -32.427 1.00 92.56 165 LEU A CA 1
ATOM 1275 C C . LEU A 1 165 ? 14.765 6.802 -31.540 1.00 92.56 165 LEU A C 1
ATOM 1277 O O . LEU A 1 165 ? 13.975 6.633 -30.618 1.00 92.56 165 LEU A O 1
ATOM 1281 N N . ARG A 1 166 ? 15.330 7.988 -31.815 1.00 92.75 166 ARG A N 1
ATOM 1282 C CA . ARG A 1 166 ? 15.106 9.200 -31.012 1.00 92.75 166 ARG A CA 1
ATOM 1283 C C . ARG A 1 166 ? 13.646 9.628 -31.013 1.00 92.75 166 ARG A C 1
ATOM 1285 O O . ARG A 1 166 ? 13.152 10.031 -29.969 1.00 92.75 166 ARG A O 1
ATOM 1292 N N . ASP A 1 167 ? 12.970 9.466 -32.146 1.00 94.50 167 ASP A N 1
ATOM 1293 C CA . ASP A 1 167 ? 11.556 9.816 -32.308 1.00 94.50 167 ASP A CA 1
ATOM 1294 C C . ASP A 1 167 ? 10.627 8.793 -31.637 1.00 94.50 167 ASP A C 1
ATOM 1296 O O . ASP A 1 167 ? 9.428 9.023 -31.494 1.00 94.50 167 ASP A O 1
ATOM 1300 N N . CYS A 1 168 ? 11.176 7.644 -31.239 1.00 94.00 168 CYS A N 1
ATOM 1301 C CA . CYS A 1 168 ? 10.439 6.560 -30.605 1.00 94.00 168 CYS A CA 1
ATOM 1302 C C . CYS A 1 168 ? 10.714 6.458 -29.099 1.00 94.00 168 CYS A C 1
ATOM 1304 O O . CYS A 1 168 ? 10.194 5.540 -28.471 1.00 94.00 168 CYS A O 1
ATOM 1306 N N . LEU A 1 169 ? 11.542 7.333 -28.518 1.00 94.69 169 LEU A N 1
ATOM 1307 C CA . LEU A 1 169 ? 11.819 7.317 -27.082 1.00 94.69 169 LEU A CA 1
ATOM 1308 C C . LEU A 1 169 ? 10.632 7.874 -26.293 1.00 94.69 169 LEU A C 1
ATOM 1310 O O . LEU A 1 169 ? 10.001 8.845 -26.700 1.00 94.69 169 LEU A O 1
ATOM 1314 N N . THR A 1 170 ? 10.355 7.271 -25.143 1.00 93.62 170 THR A N 1
ATOM 1315 C CA . THR A 1 170 ? 9.384 7.805 -24.182 1.00 93.62 170 THR A CA 1
ATOM 1316 C C . THR A 1 170 ? 10.015 8.969 -23.411 1.00 93.62 170 THR A C 1
ATOM 1318 O O . THR A 1 170 ? 11.083 8.803 -22.821 1.00 93.62 170 THR A O 1
ATOM 1321 N N . ASP A 1 171 ? 9.354 10.131 -23.379 1.00 91.31 171 ASP A N 1
ATOM 1322 C CA . ASP A 1 171 ? 9.878 11.362 -22.753 1.00 91.31 171 ASP A CA 1
ATOM 1323 C C . ASP A 1 171 ? 10.198 11.207 -21.256 1.00 91.31 171 ASP A C 1
ATOM 1325 O O . ASP A 1 171 ? 11.140 11.810 -20.740 1.00 91.31 171 ASP A O 1
ATOM 1329 N N . GLY A 1 172 ? 9.416 10.391 -20.549 1.00 91.06 172 GLY A N 1
ATOM 1330 C CA . GLY A 1 172 ? 9.597 10.094 -19.135 1.00 91.06 172 GLY A CA 1
ATOM 1331 C C . GLY A 1 172 ? 9.341 8.621 -18.868 1.00 91.06 172 GLY A C 1
ATOM 1332 O O . GLY A 1 172 ? 8.253 8.124 -19.124 1.00 91.06 172 GLY A O 1
ATOM 1333 N N . THR A 1 173 ? 10.348 7.923 -18.353 1.00 93.25 173 THR A N 1
ATOM 1334 C CA . THR A 1 173 ? 10.273 6.477 -18.088 1.00 93.25 173 THR A CA 1
ATOM 1335 C C . THR A 1 173 ? 10.348 6.144 -16.610 1.00 93.25 173 THR A C 1
ATOM 1337 O O . THR A 1 173 ? 10.301 4.975 -16.255 1.00 93.25 173 THR A O 1
ATOM 1340 N N . GLU A 1 174 ? 10.533 7.143 -15.750 1.00 94.62 174 GLU A N 1
ATOM 1341 C CA . GLU A 1 174 ? 10.573 6.990 -14.301 1.00 94.62 174 GLU A CA 1
ATOM 1342 C C . GLU A 1 174 ? 9.636 8.023 -13.682 1.00 94.62 174 GLU A C 1
ATOM 1344 O O . GLU A 1 174 ? 9.798 9.228 -13.880 1.00 94.62 174 GLU A O 1
ATOM 1349 N N . PHE A 1 175 ? 8.679 7.541 -12.900 1.00 90.88 175 PHE A N 1
ATOM 1350 C CA . PHE A 1 175 ? 7.730 8.359 -12.164 1.00 90.88 175 PHE A CA 1
ATOM 1351 C C . PHE A 1 175 ? 7.835 8.009 -10.690 1.00 90.88 175 PHE A C 1
ATOM 1353 O O . PHE A 1 175 ? 7.939 6.840 -10.319 1.00 90.88 175 PHE A O 1
ATOM 1360 N N . ARG A 1 176 ? 7.808 9.026 -9.833 1.00 90.56 176 ARG A N 1
ATOM 1361 C CA . ARG A 1 176 ? 7.864 8.845 -8.384 1.00 90.56 176 ARG A CA 1
ATOM 1362 C C . ARG A 1 176 ? 6.553 9.280 -7.770 1.00 90.56 176 ARG A C 1
ATOM 1364 O O . ARG A 1 176 ? 6.047 10.352 -8.090 1.00 90.56 176 ARG A O 1
ATOM 1371 N N . GLN A 1 177 ? 6.018 8.447 -6.894 1.00 84.81 177 GLN A N 1
ATOM 1372 C CA . GLN A 1 177 ? 4.804 8.730 -6.142 1.00 84.81 177 GLN A CA 1
ATOM 1373 C C . GLN A 1 177 ? 5.020 8.339 -4.689 1.00 84.81 177 GLN A C 1
ATOM 1375 O O . GLN A 1 177 ? 5.705 7.362 -4.399 1.00 84.81 177 GLN A O 1
ATOM 1380 N N . GLN A 1 178 ? 4.429 9.097 -3.776 1.00 85.56 178 GLN A N 1
ATOM 1381 C CA . GLN A 1 178 ? 4.368 8.699 -2.377 1.00 85.56 178 GLN A CA 1
ATOM 1382 C C . GLN A 1 178 ? 3.092 7.900 -2.141 1.00 85.56 178 GLN A C 1
ATOM 1384 O O . GLN A 1 178 ? 2.052 8.173 -2.744 1.00 85.56 178 GLN A O 1
ATOM 1389 N N . ALA A 1 179 ? 3.166 6.921 -1.251 1.00 84.31 179 ALA A N 1
ATOM 1390 C CA . ALA A 1 179 ? 2.026 6.113 -0.857 1.00 84.31 179 ALA A CA 1
ATOM 1391 C C . ALA A 1 179 ? 2.113 5.703 0.607 1.00 84.31 179 ALA A C 1
ATOM 1393 O O . ALA A 1 179 ? 3.168 5.802 1.237 1.00 84.31 179 ALA A O 1
ATOM 1394 N N . PHE A 1 180 ? 0.990 5.223 1.127 1.00 85.44 180 PHE A N 1
ATOM 1395 C CA . PHE A 1 180 ? 0.960 4.458 2.358 1.00 85.44 180 PHE A CA 1
ATOM 1396 C C . PHE A 1 180 ? 0.817 2.976 2.039 1.00 85.44 180 PHE A C 1
ATOM 1398 O O . PHE A 1 180 ? 0.032 2.586 1.176 1.00 85.44 180 PHE A O 1
ATOM 1405 N N . ALA A 1 181 ? 1.579 2.164 2.758 1.00 84.31 181 ALA A N 1
ATOM 1406 C CA . ALA A 1 181 ? 1.451 0.718 2.801 1.00 84.31 181 ALA A CA 1
ATOM 1407 C C . ALA A 1 181 ? 1.115 0.271 4.232 1.00 84.31 181 ALA A C 1
ATOM 1409 O O . ALA A 1 181 ? 1.252 1.052 5.175 1.00 84.31 181 ALA A O 1
ATOM 1410 N N . ASP A 1 182 ? 0.667 -0.971 4.392 1.00 82.12 182 ASP A N 1
ATOM 1411 C CA . ASP A 1 182 ? 0.246 -1.532 5.677 1.00 82.12 182 ASP A CA 1
ATOM 1412 C C . ASP A 1 182 ? 1.404 -1.791 6.669 1.00 82.12 182 ASP A C 1
ATOM 1414 O O . ASP A 1 182 ? 2.574 -1.927 6.306 1.00 82.12 182 ASP A O 1
ATOM 1418 N N . PHE A 1 183 ? 1.052 -1.843 7.959 1.00 72.94 183 PHE A N 1
ATOM 1419 C CA . PHE A 1 183 ? 1.916 -1.737 9.145 1.00 72.94 183 PHE A CA 1
ATOM 1420 C C . PHE A 1 183 ? 3.395 -2.176 9.010 1.00 72.94 183 PHE A C 1
ATOM 1422 O O . PHE A 1 183 ? 3.741 -3.326 8.692 1.00 72.94 183 PHE A O 1
ATOM 1429 N N . ASN A 1 184 ? 4.274 -1.269 9.468 1.00 60.34 184 ASN A N 1
ATOM 1430 C CA . ASN A 1 184 ? 5.747 -1.280 9.445 1.00 60.34 184 ASN A CA 1
ATOM 1431 C C . ASN A 1 184 ? 6.387 -2.306 10.399 1.00 60.34 184 ASN A C 1
ATOM 1433 O O . ASN A 1 184 ? 7.437 -2.053 10.974 1.00 60.34 184 ASN A O 1
ATOM 1437 N N . GLY A 1 185 ? 5.787 -3.464 10.639 1.00 53.84 185 GLY A N 1
ATOM 1438 C CA . GLY A 1 185 ? 6.376 -4.462 11.543 1.00 53.84 185 GLY A CA 1
ATOM 1439 C C . GLY A 1 185 ? 6.064 -5.906 11.201 1.00 53.84 185 GLY A C 1
ATOM 1440 O O . GLY A 1 185 ? 6.846 -6.776 11.575 1.00 53.84 185 GLY A O 1
ATOM 1441 N N . TYR A 1 186 ? 5.007 -6.156 10.429 1.00 60.09 186 TYR A N 1
ATOM 1442 C CA . TYR A 1 186 ? 4.621 -7.512 10.035 1.00 60.09 186 TYR A CA 1
ATOM 1443 C C . TYR A 1 186 ? 4.642 -7.724 8.521 1.00 60.09 186 TYR A C 1
ATOM 1445 O O . TYR A 1 186 ? 4.964 -8.830 8.085 1.00 60.09 186 TYR A O 1
ATOM 1453 N N . ASN A 1 187 ? 4.384 -6.676 7.728 1.00 72.38 187 ASN A N 1
ATOM 1454 C CA . ASN A 1 187 ? 4.194 -6.825 6.285 1.00 72.38 187 ASN A CA 1
ATOM 1455 C C . ASN A 1 187 ? 5.325 -6.148 5.505 1.00 72.38 187 ASN A C 1
ATOM 1457 O O . ASN A 1 187 ? 6.135 -6.847 4.900 1.00 72.38 187 ASN A O 1
ATOM 1461 N N . ILE A 1 188 ? 5.468 -4.821 5.607 1.00 77.19 188 ILE A N 1
ATOM 1462 C CA . ILE A 1 188 ? 6.493 -4.075 4.854 1.00 77.19 188 ILE A CA 1
ATOM 1463 C C . ILE A 1 188 ? 7.889 -4.192 5.470 1.00 77.19 188 ILE A C 1
ATOM 1465 O O . ILE A 1 188 ? 8.844 -4.547 4.783 1.00 77.19 188 ILE A O 1
ATOM 1469 N N . LYS A 1 189 ? 8.042 -3.935 6.774 1.00 75.56 189 LYS A N 1
ATOM 1470 C CA . LYS A 1 189 ? 9.366 -3.920 7.432 1.00 75.56 189 LYS A CA 1
ATOM 1471 C C . LYS A 1 189 ? 10.157 -5.227 7.326 1.00 75.56 189 LYS A C 1
ATOM 1473 O O . LYS A 1 189 ? 11.379 -5.152 7.211 1.00 75.56 189 LYS A O 1
ATOM 1478 N N . PRO A 1 190 ? 9.528 -6.419 7.374 1.00 78.12 190 PRO A N 1
ATOM 1479 C CA . PRO A 1 190 ? 10.262 -7.673 7.217 1.00 78.12 190 PRO A CA 1
ATOM 1480 C C . PRO A 1 190 ? 10.758 -7.937 5.789 1.00 78.12 190 PRO A C 1
ATOM 1482 O O . PRO A 1 190 ? 11.507 -8.899 5.584 1.00 78.12 190 PRO A O 1
ATOM 1485 N N . LEU A 1 191 ? 10.356 -7.131 4.797 1.00 79.88 191 LEU A N 1
ATOM 1486 C CA . LEU A 1 191 ? 10.825 -7.286 3.426 1.00 79.88 191 LEU A CA 1
ATOM 1487 C C . LEU A 1 191 ? 12.331 -7.047 3.345 1.00 79.88 191 LEU A C 1
ATOM 1489 O O . LEU A 1 191 ? 12.873 -6.031 3.778 1.00 79.88 191 LEU A O 1
ATOM 1493 N N . LYS A 1 192 ? 13.025 -8.009 2.742 1.00 82.75 192 LYS A N 1
ATOM 1494 C CA . LYS A 1 192 ? 14.447 -7.879 2.430 1.00 82.75 192 LYS A CA 1
ATOM 1495 C C . LYS A 1 192 ? 14.616 -7.028 1.177 1.00 82.75 192 LYS A C 1
ATOM 1497 O O . LYS A 1 192 ? 13.749 -6.996 0.305 1.00 82.75 192 LYS A O 1
ATOM 1502 N N . ARG A 1 193 ? 15.784 -6.396 1.043 1.00 84.38 193 ARG A N 1
ATOM 1503 C CA . ARG A 1 193 ? 16.179 -5.746 -0.212 1.00 84.38 193 ARG A CA 1
ATOM 1504 C C . ARG A 1 193 ? 16.001 -6.727 -1.378 1.00 84.38 193 ARG A C 1
ATOM 1506 O O . ARG A 1 193 ? 16.412 -7.880 -1.266 1.00 84.38 193 ARG A O 1
ATOM 1513 N N . SER A 1 194 ? 15.417 -6.244 -2.474 1.00 84.62 194 SER A N 1
ATOM 1514 C CA . SER A 1 194 ? 15.110 -7.036 -3.677 1.00 84.62 194 SER A CA 1
ATOM 1515 C C . SER A 1 194 ? 14.018 -8.099 -3.502 1.00 84.62 194 SER A C 1
ATOM 1517 O O . SER A 1 194 ? 13.881 -8.959 -4.369 1.00 84.62 194 SER A O 1
ATOM 1519 N N . ALA A 1 195 ? 13.229 -8.047 -2.421 1.00 81.50 195 ALA A N 1
ATOM 1520 C CA . ALA A 1 195 ? 11.995 -8.819 -2.341 1.00 81.50 195 ALA A CA 1
ATOM 1521 C C . ALA A 1 195 ? 11.052 -8.420 -3.484 1.00 81.50 195 ALA A C 1
ATOM 1523 O O . ALA A 1 195 ? 10.871 -7.234 -3.762 1.00 81.50 195 ALA A O 1
ATOM 1524 N N . LEU A 1 196 ? 10.458 -9.420 -4.132 1.00 79.06 196 LEU A N 1
ATOM 1525 C CA . LEU A 1 196 ? 9.391 -9.200 -5.096 1.00 79.06 196 LEU A CA 1
ATOM 1526 C C . LEU A 1 196 ? 8.054 -9.290 -4.384 1.00 79.06 196 LEU A C 1
ATOM 1528 O O . LEU A 1 196 ? 7.774 -10.272 -3.687 1.00 79.06 196 LEU A O 1
ATOM 1532 N N . ILE A 1 197 ? 7.255 -8.256 -4.591 1.00 76.56 197 ILE A N 1
ATOM 1533 C CA . ILE A 1 197 ? 5.926 -8.114 -4.026 1.00 76.56 197 ILE A CA 1
ATOM 1534 C C . ILE A 1 197 ? 4.917 -7.931 -5.149 1.00 76.56 197 ILE A C 1
ATOM 1536 O O . ILE A 1 197 ? 5.252 -7.406 -6.211 1.00 76.56 197 ILE A O 1
ATOM 1540 N N . GLN A 1 198 ? 3.697 -8.384 -4.908 1.00 72.75 198 GLN A N 1
ATOM 1541 C CA . GLN A 1 198 ? 2.552 -8.075 -5.750 1.00 72.75 198 GLN A CA 1
ATOM 1542 C C . GLN A 1 198 ? 1.639 -7.147 -4.962 1.00 72.75 198 GLN A C 1
ATOM 1544 O O . GLN A 1 198 ? 1.272 -7.497 -3.839 1.00 72.75 198 GLN A O 1
ATOM 1549 N N . PHE A 1 199 ? 1.333 -5.995 -5.547 1.00 69.25 199 PHE A N 1
ATOM 1550 C CA . PHE A 1 199 ? 0.228 -5.147 -5.118 1.00 69.25 199 PHE A CA 1
ATOM 1551 C C . PHE A 1 199 ? -1.060 -5.638 -5.783 1.00 69.25 199 PHE A C 1
ATOM 1553 O O . PHE A 1 199 ? -0.963 -6.089 -6.953 1.00 69.25 199 PHE A O 1
#

pLDDT: mean 72.68, std 19.98, range [24.69, 95.19]

Secondary structure (DSSP, 8-state):
--STHHHHH----EE---EEE-TTTTSSS-----PPP--TT----SSS---PPEEEES-TT-GGG-EEEE---SSEE--HHHHHH--TT-EEEETTTEEEEEEEEEE-GGGSSEEEEEEEEEET----S-EEP-EE--TTT-EEEEEEEE--SBSSSS--TT--GGGGB-S--EEEEEEEES-TTTTSTTPPTT--EE-

Mean predicted aligned error: 11.38 Å

Radius of gyration: 20.29 Å; Cα contacts (8 Å, |Δi|>4): 349; chains: 1; bounding box: 49×44×65 Å

InterPro domains:
  IPR011035 Large ribosomal subunit protein bL25/Gln-tRNA synthetase, anti-codon-binding domain superfamily [SSF50715] (46-190)
  IPR020059 Glutamyl/glutaminyl-tRNA synthetase, class Ib, anti-codon binding domain [PF03950] (52-120)
  IPR050132 Glutamine/Glutamate--tRNA Ligase [PTHR43097] (55-198)